Protein 3NNF (pdb70)

CATH classification: 2.60.120.620

Sequence (318 aa):
MNREQVEQLKQEYEEKGYCQIKKIFDFSAIKTIQKTLDQAKQESQISKEKVTLKLGGIDDIDTNDHAYDLVKYDFVSSFIQEKLALLNYITGKNLMIMHNALFSVEPNHKGLPWHVGVGSFSFTKTEDFGASIWIPLDKITKEHRGGMQYVSTKIFPGQFYYSVFDLHLKNNIKWDESQGDLNEYVANANTIYNKITEDVIDYTIKDGYEEDEYNLGDAFFFNKYVLHQSVPLKPGLHKLRRAFVIRLVDYDTRVDEERLGLFSKYSQLHSRYYKTLPRYNKDSVLVMVSRAVQKGLKSPYLRDIPHVQQTLAARMAA

InterPro domains:
  IPR000182 GNAT domain [PF00583] (242-356)
  IPR000182 GNAT domain [PS51186] (228-422)
  IPR001227 Acyl transferase domain superfamily [G3DSA:3.40.366.10] (1090-1394)
  IPR006162 Phosphopantetheine attachment site [PS00012] (1984-1999)
  IPR006162 Phosphopantetheine attachment site [PS00012] (2093-2108)
  IPR006162 Phosphopantetheine attachment site [PS00012] (2195-2210)
  IPR008775 Phytanoyl-CoA dioxygenase-like [PF05721] (1612-1829)
  IPR009081 Phosphopantetheine binding ACP domain [PF00550] (449-512)
  IPR009081 Phosphopantetheine binding ACP domain [PF00550] (1960-2025)
  IPR009081 Phosphopantetheine binding ACP domain [PF00550] (2069-2134)
  IPR009081 Phosphopantetheine binding ACP domain [PF00550] (2171-2235)
  IPR009081 Phosphopantetheine binding ACP domain [PS50075] (440-517)
  IPR009081 Phosphopantetheine binding ACP domain [PS50075] (1952-2029)
  IPR009081 Phosphopantetheine binding ACP domain [PS50075] (2061-2138)
  IPR009081 Phosphopantetheine binding ACP domain [PS50075] (2163-2240)
  IPR014030 Beta-ketoacyl synthase-like, N-terminal domain [PF00109] (548-798)
  IPR014031 Beta-ketoacyl synthase, C-terminal domain [PF02801] (806-923)
  IPR014043 Acyl transferase domain [PF00698] (1091-1410)
  IPR014043 Acyl transferase domain [SM00827] (1092-1391)
  IPR016035 Acyl transferase/acyl hydrolase/lysophospholipase [SSF52151] (1089-1388)

Secondary structure (DSSP, 8-state):
--SHHHHHHHHHHHHHSEEEETT-S-HHHHHHHHHHHHHHHHH----SHHHHHHTTS----B-SEEEE-SS-HHHHHHHHGGGHHHHHHHHTS-EEEEEEEEEEE-BT--BS-SB-TTTTTTTB-TTS-EEEEEEESS-B-TTTB-SEEEE-TTT--THHHHHHHHHHHHHHTT--GGG--HHHHHHH---HHHH--HHHHHHHHTT-EEE--B-TT-EEEEETT-EEEE-PBPTTS-S-EEEEEEEEEETT-BB-HHHHHHHHHHHHHHHHHHT------TT-HHHHHHHHHHH--S-SBGGGSHHHHHTHHHHS--

B-factor: mean 63.09, std 16.43, range [35.85, 133.68]

Nearest PDB structures (foldseek):
  3nnf-assembly1_A  TM=1.003E+00  e=4.344E-66  Lyngbya majuscula
  3nnl-assembly1_A  TM=1.003E+00  e=1.433E-62  Lyngbya majuscula
  3nnj-assembly1_A  TM=9.287E-01  e=5.245E-49  Lyngbya majuscula
  3nnl-assembly1_B  TM=9.389E-01  e=1.776E-47  Lyngbya majuscula
  2fcv-assembly1_A  TM=6.011E-01  e=1.683E-07  Pseudomonas syringae

Organism: NCBI:txid158786

Structure (mmCIF, N/CA/C/O backbone):
data_3NNF
#
_entry.id   3NNF
#
_cell.length_a   87.563
_cell.length_b   87.563
_cell.length_c   157.745
_cell.angle_alpha   90.00
_cell.angle_beta   90.00
_cell.angle_gamma   90.00
#
_symmetry.space_group_name_H-M   'P 43 21 2'
#
loop_
_entity.id
_entity.type
_entity.pdbx_description
1 polymer CurA
2 non-polymer 'FE (III) ION'
3 non-polymer 'FORMIC ACID'
4 non-polymer '2-OXOGLUTARIC ACID'
5 non-polymer 'CHLORIDE ION'
6 water water
#
loop_
_atom_site.group_PDB
_atom_site.id
_atom_site.type_symbol
_atom_site.label_atom_id
_atom_site.label_alt_id
_atom_site.label_comp_id
_atom_site.label_asym_id
_atom_site.label_entity_id
_atom_site.label_seq_id
_atom_site.pdbx_PDB_ins_code
_atom_site.Cartn_x
_atom_site.Cartn_y
_atom_site.Cartn_z
_atom_site.occupancy
_atom_site.B_iso_or_equiv
_atom_site.auth_seq_id
_atom_site.auth_comp_id
_atom_site.auth_asym_id
_atom_site.auth_atom_id
_atom_site.pdbx_PDB_model_num
ATOM 1 N N . MET A 1 25 ? -16.499 21.256 -6.687 1.00 114.23 1 MET A N 1
ATOM 2 C CA . MET A 1 25 ? -15.112 20.949 -6.358 1.00 116.59 1 MET A CA 1
ATOM 3 C C . MET A 1 25 ? -14.316 22.237 -6.153 1.00 119.37 1 MET A C 1
ATOM 4 O O . MET A 1 25 ? -14.889 23.292 -5.885 1.00 120.68 1 MET A O 1
ATOM 9 N N . ASN A 1 26 ? -12.998 22.147 -6.278 1.00 120.37 2 ASN A N 1
ATOM 10 C CA . ASN A 1 26 ? -12.125 23.298 -6.061 1.00 115.64 2 ASN A CA 1
ATOM 11 C C . ASN A 1 26 ? -12.326 24.466 -7.027 1.00 111.56 2 ASN A C 1
ATOM 12 O O . ASN A 1 26 ? -12.264 25.623 -6.622 1.00 111.04 2 ASN A O 1
ATOM 17 N N . ARG A 1 27 ? -12.551 24.168 -8.301 1.00 108.62 3 ARG A N 1
ATOM 18 C CA . ARG A 1 27 ? -12.723 25.216 -9.302 1.00 109.43 3 ARG A CA 1
ATOM 19 C C . ARG A 1 27 ? -11.417 25.427 -10.051 1.00 102.72 3 ARG A C 1
ATOM 20 O O . ARG A 1 27 ? -11.382 25.435 -11.279 1.00 92.86 3 ARG A O 1
ATOM 28 N N . GLU A 1 28 ? -10.344 25.600 -9.291 1.00 105.00 4 GLU A N 1
ATOM 29 C CA . GLU A 1 28 ? -9.003 25.733 -9.849 1.00 103.12 4 GLU A CA 1
ATOM 30 C C . GLU A 1 28 ? -8.555 24.383 -10.407 1.00 98.71 4 GLU A C 1
ATOM 31 O O . GLU A 1 28 ? -7.974 24.298 -11.486 1.00 91.66 4 GLU A O 1
ATOM 37 N N . GLN A 1 29 ? -8.854 23.332 -9.653 1.00 99.13 5 GLN A N 1
ATOM 38 C CA . GLN A 1 29 ? -8.587 21.958 -10.044 1.00 95.34 5 GLN A CA 1
ATOM 39 C C . GLN A 1 29 ? -9.428 21.576 -11.255 1.00 89.00 5 GLN A C 1
ATOM 40 O O . GLN A 1 29 ? -8.914 21.034 -12.227 1.00 85.57 5 GLN A O 1
ATOM 46 N N . VAL A 1 30 ? -10.723 21.861 -11.190 1.00 85.83 6 VAL A N 1
ATOM 47 C CA . VAL A 1 30 ? -11.619 21.552 -12.290 1.00 81.99 6 VAL A CA 1
ATOM 48 C C . VAL A 1 30 ? -11.131 22.154 -13.604 1.00 84.11 6 VAL A C 1
ATOM 49 O O . VAL A 1 30 ? -11.364 21.600 -14.681 1.00 80.19 6 VAL A O 1
ATOM 53 N N . GLU A 1 31 ? -10.447 23.286 -13.524 1.00 84.13 7 GLU A N 1
ATOM 54 C CA . GLU A 1 31 ? -9.953 23.923 -14.736 1.00 84.07 7 GLU A CA 1
ATOM 55 C C . GLU A 1 31 ? -8.694 23.248 -15.245 1.00 78.10 7 GLU A C 1
ATOM 56 O O . GLU A 1 31 ? -8.455 23.189 -16.446 1.00 75.50 7 GLU A O 1
ATOM 62 N N . GLN A 1 32 ? -7.886 22.743 -14.326 1.00 78.95 8 GLN A N 1
ATOM 63 C CA . GLN A 1 32 ? -6.727 21.958 -14.706 1.00 78.49 8 GLN A CA 1
ATOM 64 C C . GLN A 1 32 ? -7.175 20.650 -15.356 1.00 74.67 8 GLN A C 1
ATOM 65 O O . GLN A 1 32 ? -6.568 20.194 -16.325 1.00 71.96 8 GLN A O 1
ATOM 71 N N . LEU A 1 33 ? -8.236 20.051 -14.824 1.00 70.81 9 LEU A N 1
ATOM 72 C CA . LEU A 1 33 ? -8.760 18.819 -15.398 1.00 68.81 9 LEU A CA 1
ATOM 73 C C . LEU A 1 33 ? -9.184 19.044 -16.836 1.00 66.04 9 LEU A C 1
ATOM 74 O O . LEU A 1 33 ? -8.774 18.310 -17.732 1.00 63.23 9 LEU A O 1
ATOM 79 N N . LYS A 1 34 ? -10.008 20.061 -17.051 1.00 68.42 10 LYS A N 1
ATOM 80 C CA . LYS A 1 34 ? -10.470 20.397 -18.388 1.00 65.59 10 LYS A CA 1
ATOM 81 C C . LYS A 1 34 ? -9.271 20.631 -19.293 1.00 65.93 10 LYS A C 1
ATOM 82 O O . LYS A 1 34 ? -9.203 20.109 -20.401 1.00 65.90 10 LYS A O 1
ATOM 88 N N . GLN A 1 35 ? -8.317 21.405 -18.798 1.00 65.29 11 GLN A N 1
ATOM 89 C CA . GLN A 1 35 ? -7.101 21.707 -19.533 1.00 67.99 11 GLN A CA 1
ATOM 90 C C . GLN A 1 35 ? -6.356 20.437 -19.933 1.00 67.41 11 GLN A C 1
ATOM 91 O O . GLN A 1 35 ? -5.956 20.281 -21.084 1.00 64.01 11 GLN A O 1
ATOM 97 N N . GLU A 1 36 ? -6.165 19.533 -18.979 1.00 63.65 12 GLU A N 1
ATOM 98 C CA . GLU A 1 36 ? -5.399 18.316 -19.235 1.00 62.75 12 GLU A CA 1
ATOM 99 C C . GLU A 1 36 ? -6.080 17.393 -20.256 1.00 60.94 12 GLU A C 1
ATOM 100 O O . GLU A 1 36 ? -5.413 16.796 -21.099 1.00 57.21 12 GLU A O 1
ATOM 106 N N . TYR A 1 37 ? -7.404 17.282 -20.179 1.00 56.54 13 TYR A N 1
ATOM 107 C CA . TYR A 1 37 ? -8.132 16.416 -21.084 1.00 54.26 13 TYR A CA 1
ATOM 108 C C . TYR A 1 37 ? -8.021 16.954 -22.500 1.00 59.06 13 TYR A C 1
ATOM 109 O O . TYR A 1 37 ? -7.966 16.189 -23.462 1.00 56.74 13 TYR A O 1
ATOM 118 N N . GLU A 1 38 ? -8.006 18.279 -22.616 1.00 59.71 14 GLU A N 1
ATOM 119 C CA . GLU A 1 38 ? -7.933 18.936 -23.915 1.00 61.34 14 GLU A CA 1
ATOM 120 C C . GLU A 1 38 ? -6.590 18.669 -24.567 1.00 60.93 14 GLU A C 1
ATOM 121 O O . GLU A 1 38 ? -6.508 18.493 -25.776 1.00 61.86 14 GLU A O 1
ATOM 127 N N . GLU A 1 39 ? -5.538 18.615 -23.758 1.00 58.19 15 GLU A N 1
ATOM 128 C CA . GLU A 1 39 ? -4.231 18.255 -24.275 1.00 60.55 15 GLU A CA 1
ATOM 129 C C . GLU A 1 39 ? -4.071 16.757 -24.558 1.00 62.08 15 GLU A C 1
ATOM 130 O O . GLU A 1 39 ? -3.577 16.373 -25.614 1.00 60.89 15 GLU A O 1
ATOM 136 N N . LYS A 1 40 ? -4.473 15.914 -23.606 1.00 56.81 16 LYS A N 1
ATOM 137 C CA . LYS A 1 40 ? -4.124 14.497 -23.661 1.00 55.05 16 LYS A CA 1
ATOM 138 C C . LYS A 1 40 ? -5.230 13.543 -24.102 1.00 50.07 16 LYS A C 1
ATOM 139 O O . LYS A 1 40 ? -4.943 12.417 -24.466 1.00 49.51 16 LYS A O 1
ATOM 145 N N . GLY A 1 41 ? -6.481 13.980 -24.052 1.00 49.62 17 GLY A N 1
ATOM 146 C CA . GLY A 1 41 ? -7.598 13.078 -24.268 1.00 46.24 17 GLY A CA 1
ATOM 147 C C . GLY A 1 41 ? -7.954 12.311 -23.001 1.00 48.80 17 GLY A C 1
ATOM 148 O O . GLY A 1 41 ? -8.861 11.478 -23.017 1.00 46.36 17 GLY A O 1
ATOM 149 N N . TYR A 1 42 ? -7.231 12.579 -21.906 1.00 47.76 18 TYR A N 1
ATOM 150 C CA . TYR A 1 42 ? -7.537 11.965 -20.612 1.00 49.51 18 TYR A CA 1
ATOM 151 C C . TYR A 1 42 ? -7.212 12.848 -19.397 1.00 50.81 18 TYR A C 1
ATOM 152 O O . TYR A 1 42 ? -6.512 13.854 -19.512 1.00 53.76 18 TYR A O 1
ATOM 161 N N . CYS A 1 43 ? -7.735 12.466 -18.235 1.00 49.99 19 CYS A N 1
ATOM 162 C CA . CYS A 1 43 ? -7.295 13.057 -16.964 1.00 53.07 19 CYS A CA 1
ATOM 163 C C . CYS A 1 43 ? -7.604 12.141 -15.783 1.00 49.27 19 CYS A C 1
ATOM 164 O O . CYS A 1 43 ? -8.681 11.567 -15.707 1.00 49.28 19 CYS A O 1
ATOM 167 N N . GLN A 1 44 ? -6.646 11.984 -14.881 1.00 47.44 20 GLN A N 1
ATOM 168 C CA . GLN A 1 44 ? -6.913 11.312 -13.635 1.00 53.37 20 GLN A CA 1
ATOM 169 C C . GLN A 1 44 ? -7.703 12.276 -12.740 1.00 55.08 20 GLN A C 1
ATOM 170 O O . GLN A 1 44 ? -7.292 13.423 -12.553 1.00 54.39 20 GLN A O 1
ATOM 176 N N . ILE A 1 45 ? -8.836 11.820 -12.213 1.00 49.52 21 ILE A N 1
ATOM 177 C CA . ILE A 1 45 ? -9.618 12.630 -11.273 1.00 54.67 21 ILE A CA 1
ATOM 178 C C . ILE A 1 45 ? -9.558 12.066 -9.854 1.00 55.48 21 ILE A C 1
ATOM 179 O O . ILE A 1 45 ? -10.199 11.057 -9.538 1.00 51.84 21 ILE A O 1
ATOM 184 N N . LYS A 1 46 ? -8.772 12.717 -9.006 1.00 56.25 22 LYS A N 1
ATOM 185 C CA . LYS A 1 46 ? -8.585 12.250 -7.637 1.00 58.29 22 LYS A CA 1
ATOM 186 C C . LYS A 1 46 ? -9.787 12.547 -6.755 1.00 58.30 22 LYS A C 1
ATOM 187 O O . LYS A 1 46 ? -10.350 13.633 -6.805 1.00 58.92 22 LYS A O 1
ATOM 193 N N . LYS A 1 47 ? -10.194 11.546 -5.983 1.00 57.06 23 LYS A N 1
ATOM 194 C CA . LYS A 1 47 ? -11.185 11.716 -4.934 1.00 58.84 23 LYS A CA 1
ATOM 195 C C . LYS A 1 47 ? -12.527 12.127 -5.468 1.00 60.32 23 LYS A C 1
ATOM 196 O O . LYS A 1 47 ? -13.228 12.903 -4.832 1.00 59.67 23 LYS A O 1
ATOM 202 N N . ILE A 1 48 ? -12.894 11.605 -6.632 1.00 57.79 24 ILE A N 1
ATOM 203 C CA . ILE A 1 48 ? -14.181 11.936 -7.224 1.00 52.90 24 ILE A CA 1
ATOM 204 C C . ILE A 1 48 ? -15.324 11.113 -6.611 1.00 54.60 24 ILE A C 1
ATOM 205 O O . ILE A 1 48 ? -16.455 11.580 -6.523 1.00 54.44 24 ILE A O 1
ATOM 210 N N . PHE A 1 49 ? -15.043 9.882 -6.202 1.00 54.75 25 PHE A N 1
ATOM 211 C CA . PHE A 1 49 ? -16.070 9.071 -5.553 1.00 55.94 25 PHE A CA 1
ATOM 212 C C . PHE A 1 49 ? -15.759 8.960 -4.072 1.00 57.56 25 PHE A C 1
ATOM 213 O O . PHE A 1 49 ? -14.591 8.982 -3.673 1.00 60.85 25 PHE A O 1
ATOM 221 N N . ASP A 1 50 ? -16.786 8.849 -3.240 1.00 59.15 26 ASP A N 1
ATOM 222 C CA . ASP A 1 50 ? -16.504 8.654 -1.820 1.00 61.79 26 ASP A CA 1
ATOM 223 C C . ASP A 1 50 ? -16.404 7.171 -1.475 1.00 60.81 26 ASP A C 1
ATOM 224 O O . ASP A 1 50 ? -16.966 6.313 -2.166 1.00 58.27 26 ASP A O 1
ATOM 229 N N . PHE A 1 51 ? -15.655 6.876 -0.424 1.00 59.92 27 PHE A N 1
ATOM 230 C CA . PHE A 1 51 ? -15.403 5.498 -0.043 1.00 59.50 27 PHE A CA 1
ATOM 231 C C . PHE A 1 51 ? -16.695 4.694 -0.011 1.00 59.71 27 PHE A C 1
ATOM 232 O O . PHE A 1 51 ? -16.721 3.514 -0.359 1.00 62.05 27 PHE A O 1
ATOM 240 N N . SER A 1 52 ? -17.781 5.343 0.376 1.00 61.59 28 SER A N 1
ATOM 241 C CA . SER A 1 52 ? -19.042 4.636 0.526 1.00 63.36 28 SER A CA 1
ATOM 242 C C . SER A 1 52 ? -19.583 4.181 -0.829 1.00 57.36 28 SER A C 1
ATOM 243 O O . SER A 1 52 ? -20.144 3.092 -0.960 1.00 56.72 28 SER A O 1
ATOM 246 N N . ALA A 1 53 ? -19.427 5.033 -1.835 1.00 59.55 29 ALA A N 1
ATOM 247 C CA . ALA A 1 53 ? -19.795 4.680 -3.201 1.00 58.89 29 ALA A CA 1
ATOM 248 C C . ALA A 1 53 ? -18.961 3.496 -3.697 1.00 51.21 29 ALA A C 1
ATOM 249 O O . ALA A 1 53 ? -19.482 2.592 -4.343 1.00 53.95 29 ALA A O 1
ATOM 251 N N . ILE A 1 54 ? -17.666 3.510 -3.394 1.00 49.69 30 ILE A N 1
ATOM 252 C CA . ILE A 1 54 ? -16.779 2.420 -3.788 1.00 50.74 30 ILE A CA 1
ATOM 253 C C . ILE A 1 54 ? -17.216 1.103 -3.169 1.00 53.04 30 ILE A C 1
ATOM 254 O O . ILE A 1 54 ? -17.298 0.075 -3.852 1.00 49.36 30 ILE A O 1
ATOM 259 N N . LYS A 1 55 ? -17.492 1.125 -1.866 1.00 52.68 31 LYS A N 1
ATOM 260 C CA . LYS A 1 55 ? -17.878 -0.097 -1.179 1.00 50.43 31 LYS A CA 1
ATOM 261 C C . LYS A 1 55 ? -19.157 -0.651 -1.778 1.00 50.11 31 LYS A C 1
ATOM 262 O O . LYS A 1 55 ? -19.311 -1.859 -1.946 1.00 54.92 31 LYS A O 1
ATOM 268 N N . THR A 1 56 ? -20.075 0.239 -2.128 1.00 51.97 32 THR A N 1
ATOM 269 C CA . THR A 1 56 ? -21.316 -0.177 -2.778 1.00 51.54 32 THR A CA 1
ATOM 270 C C . THR A 1 56 ? -21.027 -0.849 -4.130 1.00 52.59 32 THR A C 1
ATOM 271 O O . THR A 1 56 ? -21.572 -1.921 -4.439 1.00 53.62 32 THR A O 1
ATOM 275 N N . ILE A 1 57 ? -20.164 -0.232 -4.936 1.00 53.76 33 ILE A N 1
ATOM 276 C CA . ILE A 1 57 ? -19.750 -0.848 -6.211 1.00 52.26 33 ILE A CA 1
ATOM 277 C C . ILE A 1 57 ? -19.137 -2.232 -5.998 1.00 47.92 33 ILE A C 1
ATOM 278 O O . ILE A 1 57 ? -19.528 -3.205 -6.640 1.00 49.77 33 ILE A O 1
ATOM 283 N N . GLN A 1 58 ? -18.183 -2.316 -5.076 1.00 49.42 34 GLN A N 1
ATOM 284 C CA . GLN A 1 58 ? -17.566 -3.600 -4.741 1.00 51.58 34 GLN A CA 1
ATOM 285 C C . GLN A 1 58 ? -18.581 -4.695 -4.429 1.00 57.11 34 GLN A C 1
ATOM 286 O O . GLN A 1 58 ? -18.581 -5.753 -5.067 1.00 54.03 34 GLN A O 1
ATOM 292 N N . LYS A 1 59 ? -19.441 -4.440 -3.442 1.00 54.57 35 LYS A N 1
ATOM 293 C CA . LYS A 1 59 ? -20.433 -5.425 -3.020 1.00 55.71 35 LYS A CA 1
ATOM 294 C C . LYS A 1 59 ? -21.349 -5.782 -4.167 1.00 54.74 35 LYS A C 1
ATOM 295 O O . LYS A 1 59 ? -21.556 -6.955 -4.459 1.00 62.68 35 LYS A O 1
ATOM 301 N N . THR A 1 60 ? -21.913 -4.769 -4.817 1.00 54.67 36 THR A N 1
ATOM 302 C CA . THR A 1 60 ? -22.853 -5.018 -5.913 1.00 56.41 36 THR A CA 1
ATOM 303 C C . THR A 1 60 ? -22.244 -5.817 -7.056 1.00 57.48 36 THR A C 1
ATOM 304 O O . THR A 1 60 ? -22.875 -6.738 -7.588 1.00 57.02 36 THR A O 1
ATOM 308 N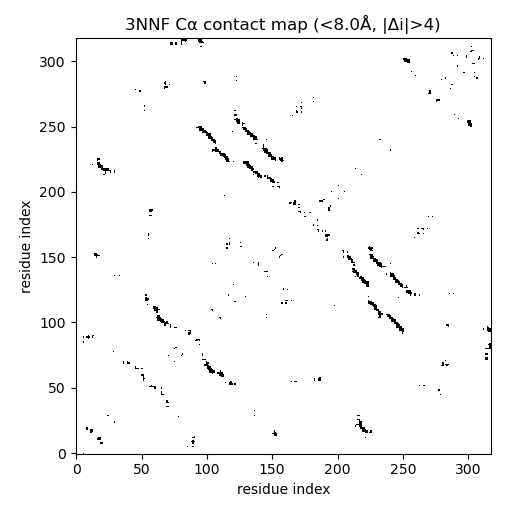 N . LEU A 1 61 ? -21.026 -5.464 -7.457 1.00 53.96 37 LEU A N 1
ATOM 309 C CA . LEU A 1 61 ? -20.385 -6.231 -8.529 1.00 58.91 37 LEU A CA 1
ATOM 310 C C . LEU A 1 61 ? -19.976 -7.629 -8.076 1.00 61.47 37 LEU A C 1
ATOM 311 O O . LEU A 1 61 ? -20.003 -8.566 -8.869 1.00 63.58 37 LEU A O 1
ATOM 316 N N . ASP A 1 62 ? -19.621 -7.763 -6.798 1.00 62.11 38 ASP A N 1
ATOM 317 C CA . ASP A 1 62 ? -19.293 -9.063 -6.205 1.00 65.20 38 ASP A CA 1
ATOM 318 C C . ASP A 1 62 ? -20.480 -10.018 -6.244 1.00 68.63 38 ASP A C 1
ATOM 319 O O . ASP A 1 62 ? -20.326 -11.195 -6.567 1.00 74.17 38 ASP A O 1
ATOM 324 N N . GLN A 1 63 ? -21.662 -9.504 -5.919 1.00 66.76 39 GLN A N 1
ATOM 325 C CA . GLN A 1 63 ? -22.891 -10.282 -6.023 1.00 67.66 39 GLN A CA 1
ATOM 326 C C . GLN A 1 63 ? -23.203 -10.643 -7.484 1.00 74.62 39 GLN A C 1
ATOM 327 O O . GLN A 1 63 ? -23.379 -11.815 -7.822 1.00 80.51 39 GLN A O 1
ATOM 333 N N . ALA A 1 64 ? -23.260 -9.634 -8.348 1.00 69.52 40 ALA A N 1
ATOM 334 C CA . ALA A 1 64 ? -23.567 -9.854 -9.758 1.00 74.15 40 ALA A CA 1
ATOM 335 C C . ALA A 1 64 ? -22.618 -10.871 -10.390 1.00 74.33 40 ALA A C 1
ATOM 336 O O . ALA A 1 64 ? -23.013 -11.689 -11.223 1.00 81.89 40 ALA A O 1
ATOM 338 N N . LYS A 1 65 ? -21.359 -10.807 -9.982 1.00 74.15 41 LYS A N 1
ATOM 339 C CA . LYS A 1 65 ? -20.314 -11.669 -10.519 1.00 76.80 41 LYS A CA 1
ATOM 340 C C . LYS A 1 65 ? -20.490 -13.115 -10.070 1.00 83.38 41 LYS A C 1
ATOM 341 O O . LYS A 1 65 ? -20.305 -14.042 -10.857 1.00 89.19 41 LYS A O 1
ATOM 347 N N . GLN A 1 66 ? -20.898 -13.329 -8.830 1.00 86.96 42 GLN A N 1
ATOM 348 C CA . GLN A 1 66 ? -21.080 -14.694 -8.352 1.00 91.58 42 GLN A CA 1
ATOM 349 C C . GLN A 1 66 ? -22.153 -15.425 -9.158 1.00 96.16 42 GLN A C 1
ATOM 350 O O . GLN A 1 66 ? -22.024 -16.612 -9.450 1.00 101.40 42 GLN A O 1
ATOM 356 N N . GLU A 1 67 ? -23.217 -14.707 -9.497 1.00 92.52 43 GLU A N 1
ATOM 357 C CA . GLU A 1 67 ? -24.372 -15.267 -10.204 1.00 99.65 43 GLU A CA 1
ATOM 358 C C . GLU A 1 67 ? -24.183 -15.820 -11.628 1.00 103.17 43 GLU A C 1
ATOM 359 O O . GLU A 1 67 ? -24.782 -16.835 -11.976 1.00 107.10 43 GLU A O 1
ATOM 365 N N . SER A 1 68 ? -23.379 -15.159 -12.454 1.00 100.51 44 SER A N 1
ATOM 366 C CA . SER A 1 68 ? -23.251 -15.547 -13.864 1.00 106.71 44 SER A CA 1
ATOM 367 C C . SER A 1 68 ? -21.929 -16.218 -14.242 1.00 106.13 44 SER A C 1
ATOM 368 O O . SER A 1 68 ? -20.909 -16.002 -13.592 1.00 101.19 44 SER A O 1
ATOM 371 N N . GLN A 1 69 ? -21.958 -17.041 -15.292 1.00 107.22 45 GLN A N 1
ATOM 372 C CA . GLN A 1 69 ? -20.749 -17.729 -15.744 1.00 106.78 45 GLN A CA 1
ATOM 373 C C . GLN A 1 69 ? -20.260 -17.106 -17.054 1.00 106.52 45 GLN A C 1
ATOM 374 O O . GLN A 1 69 ? -20.967 -17.134 -18.067 1.00 103.74 45 GLN A O 1
ATOM 380 N N . ILE A 1 70 ? -19.047 -16.553 -17.024 1.00 105.42 46 ILE A N 1
ATOM 381 C CA . ILE A 1 70 ? -18.512 -15.759 -18.134 1.00 102.11 46 ILE A CA 1
ATOM 382 C C . ILE A 1 70 ? -17.182 -16.300 -18.688 1.00 101.70 46 ILE A C 1
ATOM 383 O O . ILE A 1 70 ? -16.323 -16.775 -17.933 1.00 100.07 46 ILE A O 1
ATOM 388 N N . SER A 1 71 ? -17.029 -16.205 -20.011 1.00 98.40 47 SER A N 1
ATOM 389 C CA . SER A 1 71 ? -15.873 -16.738 -20.742 1.00 94.82 47 SER A CA 1
ATOM 390 C C . SER A 1 71 ? -14.950 -15.635 -21.306 1.00 92.86 47 SER A C 1
ATOM 391 O O . SER A 1 71 ? -15.283 -14.447 -21.249 1.00 88.43 47 SER A O 1
ATOM 394 N N . LYS A 1 72 ? -13.800 -16.033 -21.858 1.00 91.31 48 LYS A N 1
ATOM 395 C CA . LYS A 1 72 ? -12.809 -15.083 -22.393 1.00 88.35 48 LYS A CA 1
ATOM 396 C C . LYS A 1 72 ? -13.006 -14.691 -23.861 1.00 88.59 48 LYS A C 1
ATOM 397 O O . LYS A 1 72 ? -12.297 -13.818 -24.378 1.00 84.31 48 LYS A O 1
ATOM 403 N N . GLU A 1 73 ? -13.959 -15.328 -24.533 1.00 86.01 49 GLU A N 1
ATOM 404 C CA . GLU A 1 73 ? -14.082 -15.144 -25.970 1.00 89.34 49 GLU A CA 1
ATOM 405 C C . GLU A 1 73 ? -14.595 -13.764 -26.391 1.00 86.91 49 GLU A C 1
ATOM 406 O O . GLU A 1 73 ? -14.183 -13.252 -27.431 1.00 85.17 49 GLU A O 1
ATOM 412 N N . LYS A 1 74 ? -15.485 -13.158 -25.607 1.00 86.61 50 LYS A N 1
ATOM 413 C CA . LYS A 1 74 ? -16.059 -11.868 -26.017 1.00 84.52 50 LYS A CA 1
ATOM 414 C C . LYS A 1 74 ? -15.072 -10.689 -25.886 1.00 79.59 50 LYS A C 1
ATOM 415 O O . LYS A 1 74 ? -15.155 -9.723 -26.658 1.00 77.14 50 LYS A O 1
ATOM 421 N N . VAL A 1 75 ? -14.142 -10.776 -24.929 1.00 76.28 51 VAL A N 1
ATOM 422 C CA . VAL A 1 75 ? -13.060 -9.787 -24.810 1.00 75.76 51 VAL A CA 1
ATOM 423 C C . VAL A 1 75 ? -11.973 -10.043 -25.863 1.00 77.26 51 VAL A C 1
ATOM 424 O O . VAL A 1 75 ? -11.374 -9.101 -26.401 1.00 71.93 51 VAL A O 1
ATOM 428 N N . THR A 1 76 ? -11.729 -11.322 -26.155 1.00 76.80 52 THR A N 1
ATOM 429 C CA . THR A 1 76 ? -10.792 -11.710 -27.203 1.00 75.50 52 THR A CA 1
ATOM 430 C C . THR A 1 76 ? -11.256 -11.168 -28.559 1.00 74.00 52 THR A C 1
ATOM 431 O O . THR A 1 76 ? -10.480 -10.521 -29.262 1.00 69.30 52 THR A O 1
ATOM 435 N N . LEU A 1 77 ? -12.523 -11.410 -28.900 1.00 73.22 53 LEU A N 1
ATOM 436 C CA . LEU A 1 77 ? -13.115 -10.905 -30.146 1.00 73.44 53 LEU A CA 1
ATOM 437 C C . LEU A 1 77 ? -13.087 -9.376 -30.212 1.00 72.07 53 LEU A C 1
ATOM 438 O O . LEU A 1 77 ? -12.736 -8.785 -31.242 1.00 71.51 53 LEU A O 1
ATOM 443 N N . LYS A 1 78 ? -13.465 -8.742 -29.105 1.00 74.79 54 LYS A N 1
ATOM 444 C CA . LYS A 1 78 ? -13.471 -7.282 -29.009 1.00 72.56 54 LYS A CA 1
ATOM 445 C C . LYS A 1 78 ? -12.116 -6.646 -29.351 1.00 67.99 54 LYS A C 1
ATOM 446 O O . LYS A 1 78 ? -12.064 -5.540 -29.890 1.00 63.29 54 LYS A O 1
ATOM 452 N N . LEU A 1 79 ? -11.024 -7.333 -29.028 1.00 65.55 55 LEU A N 1
ATOM 453 C CA . LEU A 1 79 ? -9.695 -6.843 -29.388 1.00 65.92 55 LEU A CA 1
ATOM 454 C C . LEU A 1 79 ? -9.124 -7.568 -30.629 1.00 64.80 55 LEU A C 1
ATOM 455 O O . LEU A 1 79 ? -7.906 -7.634 -30.838 1.00 63.32 55 LEU A O 1
ATOM 460 N N . GLY A 1 80 ? -10.022 -8.124 -31.436 1.00 60.32 56 GLY A N 1
ATOM 461 C CA . GLY A 1 80 ? -9.663 -8.557 -32.774 1.00 68.00 56 GLY A CA 1
ATOM 462 C C . GLY A 1 80 ? -9.218 -9.988 -32.957 1.00 68.46 56 GLY A C 1
ATOM 463 O O . GLY A 1 80 ? -8.707 -10.342 -34.030 1.00 53.33 56 GLY A O 1
ATOM 464 N N . GLY A 1 81 ? -9.402 -10.805 -31.920 1.00 62.95 57 GLY A N 1
ATOM 465 C CA . GLY A 1 81 ? -9.140 -12.232 -32.018 1.00 63.86 57 GLY A CA 1
ATOM 466 C C . GLY A 1 81 ? -7.699 -12.609 -31.734 1.00 69.20 57 GLY A C 1
ATOM 467 O O . GLY A 1 81 ? -7.274 -13.749 -31.967 1.00 69.86 57 GLY A O 1
ATOM 468 N N . ILE A 1 82 ? -6.946 -11.648 -31.212 1.00 73.37 58 ILE A N 1
ATOM 469 C CA . ILE A 1 82 ? -5.506 -11.814 -31.017 1.00 77.74 58 ILE A CA 1
ATOM 470 C C . ILE A 1 82 ? -5.098 -12.747 -29.862 1.00 85.30 58 ILE A C 1
ATOM 471 O O . ILE A 1 82 ? -3.994 -13.304 -29.890 1.00 88.72 58 ILE A O 1
ATOM 476 N N . ASP A 1 83 ? -5.963 -12.929 -28.862 1.00 80.63 59 ASP A N 1
ATOM 477 C CA . ASP A 1 83 ? -5.690 -13.918 -27.799 1.00 88.78 59 ASP A CA 1
ATOM 478 C C . ASP A 1 83 ? -4.397 -13.602 -27.014 1.00 88.00 59 ASP A C 1
ATOM 479 O O . ASP A 1 83 ? -3.613 -14.496 -26.677 1.00 86.70 59 ASP A O 1
ATOM 484 N N . ASP A 1 84 ? -4.167 -12.320 -26.751 1.00 83.09 60 ASP A N 1
ATOM 485 C CA . ASP A 1 84 ? -3.104 -11.917 -25.841 1.00 80.96 60 ASP A CA 1
ATOM 486 C C . ASP A 1 84 ? -3.719 -11.251 -24.602 1.00 70.34 60 ASP A C 1
ATOM 487 O O . ASP A 1 84 ? -3.063 -10.467 -23.927 1.00 68.16 60 ASP A O 1
ATOM 492 N N . ILE A 1 85 ? -4.973 -11.583 -24.322 1.00 65.13 61 ILE A N 1
ATOM 493 C CA . ILE A 1 85 ? -5.657 -11.051 -23.158 1.00 65.63 61 ILE A CA 1
ATOM 494 C C . ILE A 1 85 ? -5.344 -11.938 -21.966 1.00 63.64 61 ILE A C 1
ATOM 495 O O . ILE A 1 85 ? -5.539 -13.149 -22.013 1.00 63.28 61 ILE A O 1
ATOM 500 N N . ASP A 1 86 ? -4.863 -11.325 -20.894 1.00 56.97 62 ASP A N 1
ATOM 501 C CA . ASP A 1 86 ? -4.467 -12.060 -19.708 1.00 53.14 62 ASP A CA 1
ATOM 502 C C . ASP A 1 86 ? -5.108 -11.410 -18.497 1.00 53.85 62 ASP A C 1
ATOM 503 O O . ASP A 1 86 ? -4.434 -10.826 -17.656 1.00 55.08 62 ASP A O 1
ATOM 508 N N . THR A 1 87 ? -6.423 -11.549 -18.407 1.00 56.93 63 THR A N 1
ATOM 509 C CA . THR A 1 87 ? -7.204 -10.944 -17.344 1.00 50.36 63 THR A CA 1
ATOM 510 C C . THR A 1 87 ? -8.041 -12.014 -16.679 1.00 58.60 63 THR A C 1
ATOM 511 O O . THR A 1 87 ? -8.274 -13.073 -17.249 1.00 58.41 63 THR A O 1
ATOM 515 N N . ASN A 1 88 ? -8.465 -11.744 -15.455 1.00 56.37 64 ASN A N 1
ATOM 516 C CA . ASN A 1 88 ? -9.224 -12.725 -14.685 1.00 60.01 64 ASN A CA 1
ATOM 517 C C . ASN A 1 88 ? -10.728 -12.568 -14.951 1.00 59.89 64 ASN A C 1
ATOM 518 O O . ASN A 1 88 ? -11.403 -13.505 -15.377 1.00 64.22 64 ASN A O 1
ATOM 523 N N . ASP A 1 89 ? -11.214 -11.351 -14.738 1.00 60.61 65 ASP A N 1
ATOM 524 C CA . ASP A 1 89 ? -12.604 -11.005 -14.986 1.00 60.21 65 ASP A CA 1
ATOM 525 C C . ASP A 1 89 ? -12.705 -10.106 -16.205 1.00 55.11 65 ASP A C 1
ATOM 526 O O . ASP A 1 89 ? -12.028 -9.090 -16.294 1.00 53.64 65 ASP A O 1
ATOM 531 N N . HIS A 1 90 ? -13.541 -10.504 -17.153 1.00 55.70 66 HIS A N 1
ATOM 532 C CA . HIS A 1 90 ? -13.845 -9.699 -18.324 1.00 57.55 66 HIS A CA 1
ATOM 533 C C . HIS A 1 90 ? -15.349 -9.725 -18.545 1.00 62.45 66 HIS A C 1
ATOM 534 O O . HIS A 1 90 ? -15.827 -10.359 -19.479 1.00 60.57 66 HIS A O 1
ATOM 541 N N . ALA A 1 91 ? -16.093 -9.044 -17.683 1.00 56.49 67 ALA A N 1
ATOM 542 C CA . ALA A 1 91 ? -17.549 -9.089 -17.737 1.00 55.49 67 ALA A CA 1
ATOM 543 C C . ALA A 1 91 ? -18.187 -7.784 -18.188 1.00 49.89 67 ALA A C 1
ATOM 544 O O . ALA A 1 91 ? -17.878 -6.717 -17.671 1.00 52.38 67 ALA A O 1
ATOM 546 N N . TYR A 1 92 ? -19.089 -7.886 -19.156 1.00 52.33 68 TYR A N 1
ATOM 547 C CA . TYR A 1 92 ? -19.769 -6.718 -19.697 1.00 51.92 68 TYR A CA 1
ATOM 548 C C . TYR A 1 92 ? -21.210 -6.583 -19.214 1.00 54.78 68 TYR A C 1
ATOM 549 O O . TYR A 1 92 ? -21.978 -7.528 -19.251 1.00 55.52 68 TYR A O 1
ATOM 558 N N . ASP A 1 93 ? -21.565 -5.388 -18.756 1.00 55.92 69 ASP A N 1
ATOM 559 C CA . ASP A 1 93 ? -22.933 -5.099 -18.350 1.00 59.20 69 ASP A CA 1
ATOM 560 C C . ASP A 1 93 ? -23.455 -6.050 -17.261 1.00 59.62 69 ASP A C 1
ATOM 561 O O . ASP A 1 93 ? -24.539 -6.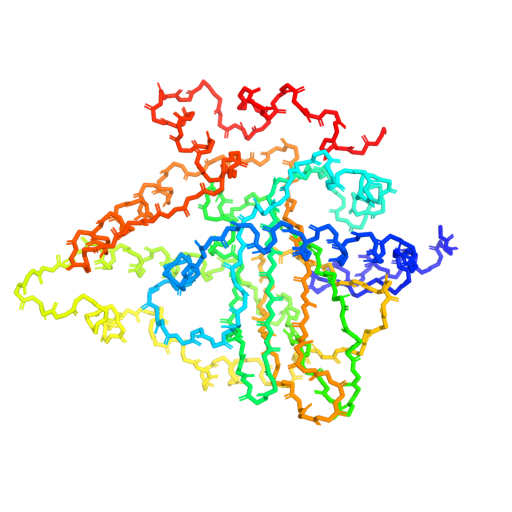606 -17.393 1.00 65.18 69 ASP A O 1
ATOM 566 N N . LEU A 1 94 ? -22.679 -6.238 -16.197 1.00 57.02 70 LEU A N 1
ATOM 567 C CA . LEU A 1 94 ? -23.122 -7.044 -15.064 1.00 61.46 70 LEU A CA 1
ATOM 568 C C . LEU A 1 94 ? -24.246 -6.320 -14.324 1.00 64.60 70 LEU A C 1
ATOM 569 O O . LEU A 1 94 ? -25.132 -6.952 -13.755 1.00 64.26 70 LEU A O 1
ATOM 574 N N . VAL A 1 95 ? -24.191 -4.990 -14.336 1.00 58.79 71 VAL A N 1
ATOM 575 C CA . VAL A 1 95 ? -25.193 -4.158 -13.688 1.00 57.32 71 VAL A CA 1
ATOM 576 C C . VAL A 1 95 ? -25.915 -3.282 -14.716 1.00 62.88 71 VAL A C 1
ATOM 577 O O . VAL A 1 95 ? -25.454 -3.134 -15.848 1.00 60.44 71 VAL A O 1
ATOM 581 N N . LYS A 1 96 ? -27.048 -2.707 -14.330 1.00 63.85 72 LYS A N 1
ATOM 582 C CA . LYS A 1 96 ? -27.863 -1.927 -15.261 1.00 63.64 72 LYS A CA 1
ATOM 583 C C . LYS A 1 96 ? -27.592 -0.434 -15.191 1.00 57.80 72 LYS A C 1
ATOM 584 O O . LYS A 1 96 ? -26.885 0.037 -14.304 1.00 58.95 72 LYS A O 1
ATOM 590 N N . TYR A 1 97 ? -28.189 0.304 -16.120 1.00 60.12 73 TYR A N 1
ATOM 591 C CA . TYR A 1 97 ? -27.985 1.745 -16.233 1.00 60.35 73 TYR A CA 1
ATOM 592 C C . TYR A 1 97 ? -28.437 2.466 -14.963 1.00 60.16 73 TYR A C 1
ATOM 593 O O . TYR A 1 97 ? -27.850 3.480 -14.578 1.00 61.72 73 TYR A O 1
ATOM 602 N N . ASP A 1 98 ? -29.478 1.953 -14.308 1.00 64.09 74 ASP A N 1
ATOM 603 C CA . ASP A 1 98 ? -30.014 2.616 -13.109 1.00 65.02 74 ASP A CA 1
ATOM 604 C C . ASP A 1 98 ? -29.081 2.522 -11.911 1.00 60.69 74 ASP A C 1
ATOM 605 O O . ASP A 1 98 ? -28.852 3.511 -11.207 1.00 61.06 74 ASP A O 1
ATOM 610 N N . PHE A 1 99 ? -28.531 1.339 -11.673 1.00 58.69 75 PHE A N 1
ATOM 611 C CA . PHE A 1 99 ? -27.509 1.229 -10.648 1.00 55.65 75 PHE A CA 1
ATOM 612 C C . PHE A 1 99 ? -26.329 2.156 -10.950 1.00 58.33 75 PHE A C 1
ATOM 613 O O . PHE A 1 99 ? -25.721 2.728 -10.037 1.00 56.63 75 PHE A O 1
ATOM 621 N N . VAL A 1 100 ? -26.004 2.311 -12.234 1.00 55.85 76 VAL A N 1
ATOM 622 C CA . VAL A 1 100 ? -24.892 3.176 -12.604 1.00 51.16 76 VAL A CA 1
ATOM 623 C C . VAL A 1 100 ? -25.199 4.666 -12.404 1.00 51.36 76 VAL A C 1
ATOM 624 O O . VAL A 1 100 ? -24.370 5.400 -11.843 1.00 50.51 76 VAL A O 1
ATOM 628 N N . SER A 1 101 ? -26.373 5.128 -12.843 1.00 53.15 77 SER A N 1
ATOM 629 C CA . SER A 1 101 ? -26.684 6.559 -12.687 1.00 56.73 77 SER A CA 1
ATOM 630 C C . SER A 1 101 ? -26.692 6.904 -11.220 1.00 55.93 77 SER A C 1
ATOM 631 O O . SER A 1 101 ? -26.304 8.006 -10.835 1.00 57.28 77 SER A O 1
ATOM 634 N N . SER A 1 102 ? -27.105 5.937 -10.404 1.00 54.95 78 SER A N 1
ATOM 635 C CA . SER A 1 102 ? -27.204 6.143 -8.966 1.00 56.74 78 SER A CA 1
ATOM 636 C C . SER A 1 102 ? -25.888 6.621 -8.350 1.00 59.80 78 SER A C 1
ATOM 637 O O . SER A 1 102 ? -25.895 7.201 -7.274 1.00 56.60 78 SER A O 1
ATOM 640 N N . PHE A 1 103 ? -24.753 6.417 -9.017 1.00 56.77 79 PHE A N 1
ATOM 641 C CA . PHE A 1 103 ? -23.517 7.007 -8.484 1.00 53.83 79 PHE A CA 1
ATOM 642 C C . PHE A 1 103 ? -22.768 7.847 -9.512 1.00 56.46 79 PHE A C 1
ATOM 643 O O . PHE A 1 103 ? -21.824 8.579 -9.171 1.00 56.19 79 PHE A O 1
ATOM 651 N N . ILE A 1 104 ? -23.213 7.757 -10.762 1.00 52.37 80 ILE A N 1
ATOM 652 C CA . ILE A 1 104 ? -22.528 8.435 -11.854 1.00 58.36 80 ILE A CA 1
ATOM 653 C C . ILE A 1 104 ? -23.235 9.714 -12.265 1.00 54.49 80 ILE A C 1
ATOM 654 O O . ILE A 1 104 ? -22.588 10.706 -12.610 1.00 55.94 80 ILE A O 1
ATOM 659 N N . GLN A 1 105 ? -24.562 9.694 -12.233 1.00 54.75 81 GLN A N 1
ATOM 660 C CA . GLN A 1 105 ? -25.329 10.842 -12.715 1.00 59.14 81 GLN A CA 1
ATOM 661 C C . GLN A 1 105 ? -24.880 12.157 -12.106 1.00 56.07 81 GLN A C 1
ATOM 662 O O . GLN A 1 105 ? -24.774 13.154 -12.807 1.00 62.36 81 GLN A O 1
ATOM 668 N N . GLU A 1 106 ? -24.602 12.154 -10.806 1.00 59.68 82 GLU A N 1
ATOM 669 C CA . GLU A 1 106 ? -24.208 13.375 -10.112 1.00 60.09 82 GLU A CA 1
ATOM 670 C C . GLU A 1 106 ? -22.829 13.850 -10.543 1.00 66.82 82 GLU A C 1
ATOM 671 O O . GLU A 1 106 ? -22.387 14.930 -10.143 1.00 65.96 82 GLU A O 1
ATOM 677 N N . LYS A 1 107 ? -22.147 13.050 -11.364 1.00 66.43 83 LYS A N 1
ATOM 678 C CA . LYS A 1 107 ? -20.802 13.410 -11.810 1.00 61.96 83 LYS A CA 1
ATOM 679 C C . LYS A 1 107 ? -20.790 13.840 -13.271 1.00 56.97 83 LYS A C 1
ATOM 680 O O . LYS A 1 107 ? -19.818 14.428 -13.730 1.00 60.18 83 LYS A O 1
ATOM 686 N N . LEU A 1 108 ? -21.862 13.546 -14.000 1.00 58.38 84 LEU A N 1
ATOM 687 C CA . LEU A 1 108 ? -21.907 13.858 -15.432 1.00 60.89 84 LEU A CA 1
ATOM 688 C C . LEU A 1 108 ? -21.647 15.333 -15.735 1.00 63.29 84 LEU A C 1
ATOM 689 O O . LEU A 1 108 ? -21.072 15.667 -16.762 1.00 64.87 84 LEU A O 1
ATOM 694 N N . ALA A 1 109 ? -22.065 16.209 -14.826 1.00 64.11 85 ALA A N 1
ATOM 695 C CA . ALA A 1 109 ? -21.848 17.649 -14.964 1.00 67.06 85 ALA A CA 1
ATOM 696 C C . ALA A 1 109 ? -20.370 18.020 -15.095 1.00 61.77 85 ALA A C 1
ATOM 697 O O . ALA A 1 109 ? -19.992 18.788 -15.969 1.00 64.86 85 ALA A O 1
ATOM 699 N N . LEU A 1 110 ? -19.543 17.489 -14.206 1.00 60.06 86 LEU A N 1
ATOM 700 C CA . LEU A 1 110 ? -18.099 17.685 -14.289 1.00 62.05 86 LEU A CA 1
ATOM 701 C C . LEU A 1 110 ? -17.521 17.101 -15.580 1.00 62.22 86 LEU A C 1
ATOM 702 O O . LEU A 1 110 ? -16.633 17.695 -16.189 1.00 66.04 86 LEU A O 1
ATOM 707 N N . LEU A 1 111 ? -18.022 15.948 -16.010 1.00 60.21 87 LEU A N 1
ATOM 708 C CA . LEU A 1 111 ? -17.476 15.320 -17.220 1.00 61.09 87 LEU A CA 1
ATOM 709 C C . LEU A 1 111 ? -17.924 16.055 -18.478 1.00 60.78 87 LEU A C 1
ATOM 710 O O . LEU A 1 111 ? -17.124 16.274 -19.385 1.00 63.00 87 LEU A O 1
ATOM 715 N N . ASN A 1 112 ? -19.201 16.433 -18.531 1.00 62.27 88 ASN A N 1
ATOM 716 C CA . ASN A 1 112 ? -19.716 17.288 -19.603 1.00 60.14 88 ASN A CA 1
ATOM 717 C C . ASN A 1 112 ? -18.912 18.565 -19.718 1.00 61.23 88 ASN A C 1
ATOM 718 O O . ASN A 1 112 ? -18.631 19.039 -20.811 1.00 68.39 88 ASN A O 1
ATOM 723 N N . TYR A 1 113 ? -18.534 19.130 -18.582 1.00 66.12 89 TYR A N 1
ATOM 724 C CA . TYR A 1 113 ? -17.758 20.355 -18.610 1.00 67.71 89 TYR A CA 1
ATOM 725 C C . TYR A 1 113 ? -16.343 20.110 -19.124 1.00 64.54 89 TYR A C 1
ATOM 726 O O . TYR A 1 113 ? -15.848 20.847 -19.970 1.00 64.83 89 TYR A O 1
ATOM 735 N N . ILE A 1 114 ? -15.690 19.084 -18.590 1.00 64.03 90 ILE A N 1
ATOM 736 C CA . ILE A 1 114 ? -14.340 18.733 -19.015 1.00 63.01 90 ILE A CA 1
ATOM 737 C C . ILE A 1 114 ? -14.234 18.475 -20.527 1.00 57.98 90 ILE A C 1
ATOM 738 O O . ILE A 1 114 ? -13.258 18.882 -21.158 1.00 58.85 90 ILE A O 1
ATOM 743 N N . THR A 1 115 ? -15.203 17.745 -21.072 1.00 59.63 91 THR A N 1
ATOM 744 C CA . THR A 1 115 ? -15.206 17.386 -22.488 1.00 59.33 91 THR A CA 1
ATOM 745 C C . THR A 1 115 ? -16.004 18.310 -23.401 1.00 63.62 91 THR A C 1
ATOM 746 O O . THR A 1 115 ? -15.947 18.174 -24.618 1.00 64.23 91 THR A O 1
ATOM 750 N N . GLY A 1 116 ? -16.752 19.241 -22.824 1.00 64.07 92 GLY A N 1
ATOM 751 C CA . GLY A 1 116 ? -17.590 20.117 -23.619 1.00 61.01 92 GLY A CA 1
ATOM 752 C C . GLY A 1 116 ? -18.573 19.304 -24.439 1.00 66.74 92 GLY A C 1
ATOM 753 O O . GLY A 1 116 ? -18.886 19.643 -25.576 1.00 73.48 92 GLY A O 1
ATOM 754 N N . LYS A 1 117 ? -19.063 18.225 -23.844 1.00 62.28 93 LYS A N 1
ATOM 755 C CA . LYS A 1 117 ? -19.987 17.309 -24.497 1.00 55.32 93 LYS A CA 1
ATOM 756 C C . LYS A 1 117 ? -21.132 16.980 -23.560 1.00 58.51 93 LYS A C 1
ATOM 757 O O . LYS A 1 117 ? -21.029 17.181 -22.357 1.00 64.07 93 LYS A O 1
ATOM 763 N N . ASN A 1 118 ? -22.233 16.491 -24.113 1.00 62.18 94 ASN A N 1
ATOM 764 C CA . ASN A 1 118 ? -23.346 16.053 -23.292 1.00 63.33 94 ASN A CA 1
ATOM 765 C C . ASN A 1 118 ? -23.285 14.532 -23.228 1.00 61.64 94 ASN A C 1
ATOM 766 O O . ASN A 1 118 ? -23.564 13.861 -24.214 1.00 60.86 94 ASN A O 1
ATOM 771 N N . LEU A 1 119 ? -22.938 13.988 -22.065 1.00 60.92 95 LEU A N 1
ATOM 772 C CA . LEU A 1 119 ? -22.734 12.552 -21.931 1.00 57.26 95 LEU A CA 1
ATOM 773 C C . LEU A 1 119 ? -23.958 11.739 -21.549 1.00 57.58 95 LEU A C 1
ATOM 774 O O . LEU A 1 119 ? -24.767 12.153 -20.723 1.00 62.85 95 LEU A O 1
ATOM 779 N N . MET A 1 120 ? -24.091 10.580 -22.184 1.00 57.14 96 MET A N 1
ATOM 780 C CA . MET A 1 120 ? -25.071 9.578 -21.794 1.00 55.70 96 MET A CA 1
ATOM 781 C C . MET A 1 120 ? -24.354 8.324 -21.288 1.00 59.16 96 MET A C 1
ATOM 782 O O . MET A 1 120 ? -23.473 7.781 -21.960 1.00 58.28 96 MET A O 1
ATOM 787 N N . ILE A 1 121 ? -24.779 7.826 -20.135 1.00 57.90 97 ILE A N 1
ATOM 788 C CA . ILE A 1 121 ? -24.285 6.555 -19.632 1.00 59.26 97 ILE A CA 1
ATOM 789 C C . ILE A 1 121 ? -24.781 5.466 -20.576 1.00 59.64 97 ILE A C 1
ATOM 790 O O . ILE A 1 121 ? -25.942 5.477 -20.965 1.00 57.83 97 ILE A O 1
ATOM 795 N N . MET A 1 122 ? -23.918 4.524 -20.946 1.00 57.37 98 MET A N 1
ATOM 796 C CA . MET A 1 122 ? -24.330 3.466 -21.867 1.00 57.54 98 MET A CA 1
ATOM 797 C C . MET A 1 122 ? -24.087 2.043 -21.379 1.00 62.09 98 MET A C 1
ATOM 798 O O . MET A 1 122 ? -25.010 1.362 -20.947 1.00 75.08 98 MET A O 1
ATOM 803 N N . HIS A 1 123 ? -22.838 1.602 -21.449 1.00 57.06 99 HIS A N 1
ATOM 804 C CA . HIS A 1 123 ? -22.477 0.241 -21.073 1.00 50.79 99 HIS A CA 1
ATOM 805 C C . HIS A 1 123 ? -21.277 0.223 -20.141 1.00 48.48 99 HIS A C 1
ATOM 806 O O . HIS A 1 123 ? -20.614 1.237 -19.959 1.00 46.06 99 HIS A O 1
ATOM 813 N N . ASN A 1 124 ? -21.041 -0.912 -19.500 1.00 48.74 100 ASN A N 1
ATOM 814 C CA . ASN A 1 124 ? -19.998 -0.988 -18.494 1.00 48.42 100 ASN A CA 1
ATOM 815 C C . ASN A 1 124 ? -19.253 -2.298 -18.577 1.00 47.97 100 ASN A C 1
ATOM 816 O O . ASN A 1 124 ? -19.671 -3.206 -19.283 1.00 47.81 100 ASN A O 1
ATOM 821 N N . ALA A 1 125 ? -18.150 -2.393 -17.843 1.00 45.34 101 ALA A N 1
ATOM 822 C CA . ALA A 1 125 ? -17.369 -3.605 -17.827 1.00 45.95 101 ALA A CA 1
ATOM 823 C C . ALA A 1 125 ? -16.635 -3.711 -16.520 1.00 46.03 101 ALA A C 1
ATOM 824 O O . ALA A 1 125 ? -16.336 -2.700 -15.886 1.00 48.14 101 ALA A O 1
ATOM 826 N N . LEU A 1 126 ? -16.342 -4.947 -16.123 1.00 48.29 102 LEU A N 1
ATOM 827 C CA . LEU A 1 126 ? -15.525 -5.213 -14.954 1.00 44.52 102 LEU A CA 1
ATOM 828 C C . LEU A 1 126 ? -14.296 -5.994 -15.399 1.00 44.20 102 LEU A C 1
ATOM 829 O O . LEU A 1 126 ? -14.415 -7.028 -16.028 1.00 41.62 102 LEU A O 1
ATOM 834 N N . PHE A 1 127 ? -13.115 -5.480 -15.094 1.00 44.87 103 PHE A N 1
ATOM 835 C CA . PHE A 1 127 ? -11.888 -6.184 -15.416 1.00 46.39 103 PHE A CA 1
ATOM 836 C C . PHE A 1 127 ? -11.152 -6.431 -14.121 1.00 48.62 103 PHE A C 1
ATOM 837 O O . PHE A 1 127 ? -11.178 -5.598 -13.223 1.00 49.93 103 PHE A O 1
ATOM 845 N N . SER A 1 128 ? -10.486 -7.569 -14.025 1.00 48.98 104 SER A N 1
ATOM 846 C CA . SER A 1 128 ? -9.621 -7.816 -12.891 1.00 52.58 104 SER A CA 1
ATOM 847 C C . SER A 1 128 ? -8.396 -8.607 -13.329 1.00 51.73 104 SER A C 1
ATOM 848 O O . SER A 1 128 ? -8.433 -9.334 -14.314 1.00 51.25 104 SER A O 1
ATOM 851 N N . VAL A 1 129 ? -7.302 -8.424 -12.608 1.00 51.20 105 VAL A N 1
ATOM 852 C CA . VAL A 1 129 ? -6.072 -9.117 -12.901 1.00 49.05 105 VAL A CA 1
ATOM 853 C C . VAL A 1 129 ? -5.512 -9.696 -11.612 1.00 56.43 105 VAL A C 1
ATOM 854 O O . VAL A 1 129 ? -5.627 -9.080 -10.550 1.00 49.45 105 VAL A O 1
ATOM 858 N N . GLU A 1 130 ? -4.919 -10.883 -11.719 1.00 56.65 106 GLU A N 1
ATOM 859 C CA . GLU A 1 130 ? -4.235 -11.528 -10.613 1.00 52.26 106 GLU A CA 1
ATOM 860 C C . GLU A 1 130 ? -2.791 -11.100 -10.644 1.00 54.10 106 GLU A C 1
ATOM 861 O O . GLU A 1 130 ? -2.345 -10.535 -11.645 1.00 54.46 106 GLU A O 1
ATOM 867 N N . PRO A 1 131 ? -2.047 -11.360 -9.558 1.00 50.21 107 PRO A N 1
ATOM 868 C CA . PRO A 1 131 ? -0.648 -10.934 -9.585 1.00 52.59 107 PRO A CA 1
ATOM 869 C C . PRO A 1 131 ? 0.123 -11.642 -10.699 1.00 55.29 107 PRO A C 1
ATOM 870 O O . PRO A 1 131 ? -0.154 -12.797 -11.029 1.00 55.77 107 PRO A O 1
ATOM 874 N N . ASN A 1 132 ? 1.059 -10.917 -11.299 1.00 52.95 108 ASN A N 1
ATOM 875 C CA . ASN A 1 132 ? 1.887 -11.447 -12.378 1.00 62.32 108 ASN A CA 1
ATOM 876 C C . ASN A 1 132 ? 1.145 -11.794 -13.660 1.00 58.63 108 ASN A C 1
ATOM 877 O O . ASN A 1 132 ? 1.504 -12.744 -14.349 1.00 67.58 108 ASN A O 1
ATOM 882 N N . HIS A 1 133 ? 0.109 -11.031 -13.980 1.00 57.77 109 HIS A N 1
ATOM 883 C CA . HIS A 1 133 ? -0.547 -11.169 -15.282 1.00 59.21 109 HIS A CA 1
ATOM 884 C C . HIS A 1 133 ? -0.493 -9.848 -16.042 1.00 56.96 109 HIS A C 1
ATOM 885 O O . HIS A 1 133 ? -0.353 -8.775 -15.453 1.00 61.85 109 HIS A O 1
ATOM 892 N N . LYS A 1 134 ? -0.578 -9.926 -17.357 1.00 61.01 110 LYS A N 1
ATOM 893 C CA . LYS A 1 134 ? -0.404 -8.748 -18.187 1.00 58.60 110 LYS A CA 1
ATOM 894 C C . LYS A 1 134 ? -1.701 -7.960 -18.342 1.00 56.57 110 LYS A C 1
ATOM 895 O O . LYS A 1 134 ? -1.679 -6.821 -18.815 1.00 54.58 110 LYS A O 1
ATOM 901 N N . GLY A 1 135 ? -2.822 -8.571 -17.963 1.00 50.01 111 GLY A N 1
ATOM 902 C CA . GLY A 1 135 ? -4.123 -7.966 -18.172 1.00 46.63 111 GLY A CA 1
ATOM 903 C C . GLY A 1 135 ? -4.341 -7.750 -19.662 1.00 52.43 111 GLY A C 1
ATOM 904 O O . GLY A 1 135 ? -3.999 -8.606 -20.484 1.00 50.46 111 GLY A O 1
ATOM 905 N N . LEU A 1 136 ? -4.909 -6.599 -20.009 1.00 49.04 112 LEU A N 1
ATOM 906 C CA . LEU A 1 136 ? -5.113 -6.221 -21.398 1.00 45.60 112 LEU A CA 1
ATOM 907 C C . LEU A 1 136 ? -3.859 -5.573 -21.992 1.00 44.86 112 LEU A C 1
ATOM 908 O O . LEU A 1 136 ? -3.180 -4.805 -21.313 1.00 41.96 112 LEU A O 1
ATOM 913 N N . PRO A 1 137 ? -3.561 -5.873 -23.278 1.00 43.58 113 PRO A N 1
ATOM 914 C CA . PRO A 1 137 ? -2.435 -5.248 -23.983 1.00 47.86 113 PRO A CA 1
ATOM 915 C C . PRO A 1 137 ? -2.814 -3.848 -24.456 1.00 43.83 113 PRO A C 1
ATOM 916 O O . PRO A 1 137 ? -3.971 -3.456 -24.272 1.00 41.98 113 PRO A O 1
ATOM 920 N N . TRP A 1 138 ? -1.900 -3.150 -25.122 1.00 42.77 114 TRP A N 1
ATOM 921 C CA . TRP A 1 138 ? -2.181 -1.805 -25.600 1.00 43.08 114 TRP A CA 1
ATOM 922 C C . TRP A 1 138 ? -3.372 -1.829 -26.538 1.00 44.80 114 TRP A C 1
ATOM 923 O O . TRP A 1 138 ? -3.458 -2.668 -27.427 1.00 44.38 114 TRP A O 1
ATOM 934 N N . HIS A 1 139 ? -4.291 -0.894 -26.336 1.00 44.09 115 HIS A N 1
ATOM 935 C CA . HIS A 1 139 ? -5.469 -0.796 -27.182 1.00 39.38 115 HIS A CA 1
ATOM 936 C C . HIS A 1 139 ? -6.133 0.574 -27.122 1.00 41.71 115 HIS A C 1
ATOM 937 O O . HIS A 1 139 ? -5.857 1.377 -26.241 1.00 41.81 115 HIS A O 1
ATOM 944 N N . VAL A 1 140 ? -7.014 0.817 -28.081 1.00 44.53 116 VAL A N 1
ATOM 945 C CA . VAL A 1 140 ? -7.849 2.005 -28.117 1.00 43.12 116 VAL A CA 1
ATOM 946 C C . VAL A 1 140 ? -9.242 1.422 -28.094 1.00 43.49 116 VAL A C 1
ATOM 947 O O . VAL A 1 140 ? -9.415 0.242 -28.376 1.00 47.21 116 VAL A O 1
ATOM 951 N N . GLY A 1 141 ? -10.238 2.199 -27.706 1.00 44.90 117 GLY A N 1
ATOM 952 C CA . GLY A 1 141 ? -11.537 1.593 -27.545 1.00 45.67 117 GLY A CA 1
ATOM 953 C C . GLY A 1 141 ? -12.300 1.328 -28.820 1.00 49.49 117 GLY A C 1
ATOM 954 O O . GLY A 1 141 ? -13.463 1.688 -28.936 1.00 47.94 117 GLY A O 1
ATOM 955 N N . VAL A 1 142 ? -11.672 0.624 -29.756 1.00 46.44 118 VAL A N 1
ATOM 956 C CA . VAL A 1 142 ? -12.409 0.160 -30.931 1.00 51.25 118 VAL A CA 1
ATOM 957 C C . VAL A 1 142 ? -13.289 -1.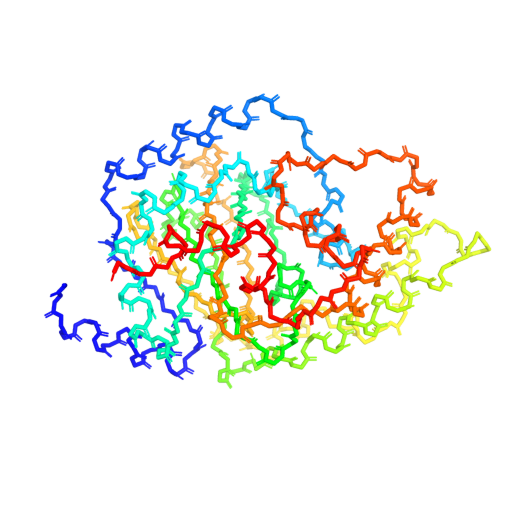062 -30.619 1.00 53.97 118 VAL A C 1
ATOM 958 O O . VAL A 1 142 ? -14.368 -1.205 -31.186 1.00 55.77 118 VAL A O 1
ATOM 962 N N . GLY A 1 143 ? -12.852 -1.909 -29.689 1.00 54.87 119 GLY A N 1
ATOM 963 C CA . GLY A 1 143 ? -13.701 -2.980 -29.187 1.00 57.36 119 GLY A CA 1
ATOM 964 C C . GLY A 1 143 ? -14.861 -2.505 -28.308 1.00 58.88 119 GLY A C 1
ATOM 965 O O . GLY A 1 143 ? -15.999 -2.935 -28.484 1.00 60.92 119 GLY A O 1
ATOM 966 N N . SER A 1 144 ? -14.565 -1.613 -27.371 1.00 51.67 120 SER A N 1
ATOM 967 C CA . SER A 1 144 ? -15.563 -1.086 -26.443 1.00 56.28 120 SER A CA 1
ATOM 968 C C . SER A 1 144 ? -16.682 -0.300 -27.120 1.00 53.95 120 SER A C 1
ATOM 969 O O . SER A 1 144 ? -17.840 -0.393 -26.735 1.00 51.31 120 SER A O 1
ATOM 972 N N . PHE A 1 145 ? -16.314 0.483 -28.123 1.00 53.73 121 PHE A N 1
ATOM 973 C CA . PHE A 1 145 ? -17.235 1.369 -28.821 1.00 53.40 121 PHE A CA 1
ATOM 974 C C . PHE A 1 145 ? -17.498 0.883 -30.236 1.00 56.65 121 PHE A C 1
ATOM 975 O O . PHE A 1 145 ? -17.659 1.668 -31.161 1.00 56.91 121 PHE A O 1
ATOM 983 N N . SER A 1 146 ? -17.518 -0.430 -30.388 1.00 56.61 122 SER A N 1
ATOM 984 C CA . SER A 1 146 ? -17.649 -1.065 -31.686 1.00 60.83 122 SER A CA 1
ATOM 985 C C . SER A 1 146 ? -18.929 -0.715 -32.436 1.00 58.46 122 SER A C 1
ATOM 986 O O . SER A 1 146 ? -18.910 -0.605 -33.656 1.00 59.84 122 SER A O 1
ATOM 989 N N . PHE A 1 147 ? -20.046 -0.572 -31.735 1.00 57.80 123 PHE A N 1
ATOM 990 C CA . PHE A 1 147 ? -21.309 -0.351 -32.439 1.00 58.87 123 PHE A CA 1
ATOM 991 C C . PHE A 1 147 ? -21.600 1.121 -32.680 1.00 56.85 123 PHE A C 1
ATOM 992 O O . PHE A 1 147 ? -22.724 1.483 -33.005 1.00 61.00 123 PHE A O 1
ATOM 1000 N N . THR A 1 148 ? -20.592 1.970 -32.514 1.00 56.86 124 THR A N 1
ATOM 1001 C CA . THR A 1 148 ? -20.760 3.396 -32.763 1.00 53.98 124 THR A CA 1
ATOM 1002 C C . THR A 1 148 ? -19.781 3.919 -33.813 1.00 58.22 124 THR A C 1
ATOM 1003 O O . THR A 1 148 ? -18.711 3.354 -34.020 1.00 54.70 124 THR A O 1
ATOM 1007 N N . LYS A 1 149 ? -20.171 4.995 -34.486 1.00 60.57 125 LYS A N 1
ATOM 1008 C CA . LYS A 1 149 ? -19.343 5.578 -35.523 1.00 59.53 125 LYS A CA 1
ATOM 1009 C C . LYS A 1 149 ? -18.024 6.084 -34.957 1.00 56.25 125 LYS A C 1
ATOM 1010 O O . LYS A 1 149 ? -17.979 6.694 -33.887 1.00 54.30 125 LYS A O 1
ATOM 1016 N N . THR A 1 150 ? -16.958 5.819 -35.704 1.00 54.53 126 THR A N 1
ATOM 1017 C CA . THR A 1 150 ? -15.598 6.142 -35.304 1.00 55.60 126 THR A CA 1
ATOM 1018 C C . THR A 1 150 ? -15.415 7.582 -34.867 1.00 55.62 126 THR A C 1
ATOM 1019 O O . THR A 1 150 ? -14.700 7.866 -33.897 1.00 52.10 126 THR A O 1
ATOM 1023 N N . GLU A 1 151 ? -16.054 8.493 -35.591 1.00 53.84 127 GLU A N 1
ATOM 1024 C CA . GLU A 1 151 ? -15.787 9.916 -35.413 1.00 56.75 127 GLU A CA 1
ATOM 1025 C C . GLU A 1 151 ? -16.686 10.519 -34.354 1.00 53.98 127 GLU A C 1
ATOM 1026 O O . GLU A 1 151 ? -16.437 11.625 -33.884 1.00 57.14 127 GLU A O 1
ATOM 1032 N N . ASP A 1 152 ? -17.719 9.775 -33.970 1.00 55.16 128 ASP A N 1
ATOM 1033 C CA . ASP A 1 152 ? -18.598 10.179 -32.880 1.00 50.47 128 ASP A CA 1
ATOM 1034 C C . ASP A 1 152 ? -17.922 9.969 -31.528 1.00 56.35 128 ASP A C 1
ATOM 1035 O O . ASP A 1 152 ? -16.930 9.253 -31.427 1.00 55.25 128 ASP A O 1
ATOM 1040 N N . PHE A 1 153 ? -18.459 10.597 -30.490 1.00 51.54 129 PHE A N 1
ATOM 1041 C CA . PHE A 1 153 ? -17.723 10.675 -29.235 1.00 58.80 129 PHE A CA 1
ATOM 1042 C C . PHE A 1 153 ? -17.913 9.461 -28.341 1.00 50.87 129 PHE A C 1
ATOM 1043 O O . PHE A 1 153 ? -18.981 8.864 -28.295 1.00 52.18 129 PHE A O 1
ATOM 1051 N N . GLY A 1 154 ? -16.850 9.089 -27.648 1.00 49.93 130 GLY A N 1
ATOM 1052 C CA . GLY A 1 154 ? -16.920 8.002 -26.693 1.00 48.14 130 GLY A CA 1
ATOM 1053 C C . GLY A 1 154 ? -15.865 8.259 -25.667 1.00 46.43 130 GLY A C 1
ATOM 1054 O O . GLY A 1 154 ? -14.803 8.765 -26.007 1.00 47.33 130 GLY A O 1
ATOM 1055 N N . ALA A 1 155 ? -16.171 7.965 -24.406 1.00 47.09 131 ALA A N 1
ATOM 1056 C CA . ALA A 1 155 ? -15.198 8.086 -23.336 1.00 45.41 131 ALA A CA 1
ATOM 1057 C C . ALA A 1 155 ? -15.534 7.105 -22.213 1.00 46.42 131 ALA A C 1
ATOM 1058 O O . ALA A 1 155 ? -16.610 6.520 -22.199 1.00 47.09 131 ALA A O 1
ATOM 1060 N N . SER A 1 156 ? -14.603 6.930 -21.282 1.00 44.44 132 SER A N 1
ATOM 1061 C CA . SER A 1 156 ? -14.740 5.928 -20.236 1.00 44.35 132 SER A CA 1
ATOM 1062 C C . SER A 1 156 ? -14.329 6.514 -18.907 1.00 46.65 132 SER A C 1
ATOM 1063 O O . SER A 1 156 ? -13.488 7.417 -18.856 1.00 44.67 132 SER A O 1
ATOM 1066 N N . ILE A 1 157 ? -14.950 6.009 -17.839 1.00 44.99 133 ILE A N 1
ATOM 1067 C CA . ILE A 1 157 ? -14.488 6.256 -16.478 1.00 45.09 133 ILE A CA 1
ATOM 1068 C C . ILE A 1 157 ? -14.046 4.929 -15.902 1.00 43.59 133 ILE A C 1
ATOM 1069 O O . ILE A 1 157 ? -14.836 3.976 -15.816 1.00 42.78 133 ILE A O 1
ATOM 1074 N N . TRP A 1 158 ? -12.784 4.878 -15.504 1.00 41.91 134 TRP A N 1
ATOM 1075 C CA . TRP A 1 158 ? -12.174 3.656 -15.020 1.00 41.99 134 TRP A CA 1
ATOM 1076 C C . TRP A 1 158 ? -12.060 3.820 -13.518 1.00 44.74 134 TRP A C 1
ATOM 1077 O O . TRP A 1 158 ? -11.342 4.699 -13.057 1.00 41.64 134 TRP A O 1
ATOM 1088 N N . ILE A 1 159 ? -12.777 2.988 -12.767 1.00 42.99 135 ILE A N 1
ATOM 1089 C CA . ILE A 1 159 ? -12.817 3.118 -11.317 1.00 43.79 135 ILE A CA 1
ATOM 1090 C C . ILE A 1 159 ? -12.148 1.921 -10.680 1.00 40.16 135 ILE A C 1
ATOM 1091 O O . ILE A 1 159 ? -12.736 0.840 -10.580 1.00 38.73 135 ILE A O 1
ATOM 1096 N N . PRO A 1 160 ? -10.909 2.102 -10.248 1.00 37.17 136 PRO A N 1
ATOM 1097 C CA . PRO A 1 160 ? -10.230 0.977 -9.615 1.00 39.13 136 PRO A CA 1
ATOM 1098 C C . PRO A 1 160 ? -10.880 0.685 -8.246 1.00 48.15 136 PRO A C 1
ATOM 1099 O O . PRO A 1 160 ? -11.193 1.635 -7.511 1.00 44.34 136 PRO A O 1
ATOM 1103 N N . LEU A 1 161 ? -11.093 -0.597 -7.941 1.00 44.05 137 LEU A N 1
ATOM 1104 C CA . LEU A 1 161 ? -11.737 -1.038 -6.713 1.00 46.34 137 LEU A CA 1
ATOM 1105 C C . LEU A 1 161 ? -10.713 -1.617 -5.751 1.00 46.98 137 LEU A C 1
ATOM 1106 O O . LEU A 1 161 ? -11.062 -2.141 -4.698 1.00 48.57 137 LEU A O 1
ATOM 1111 N N . ASP A 1 162 ? -9.446 -1.542 -6.132 1.00 46.77 138 ASP A N 1
ATOM 1112 C CA . ASP A 1 162 ? -8.353 -1.943 -5.261 1.00 43.51 138 ASP A CA 1
ATOM 1113 C C . ASP A 1 162 ? -7.213 -0.991 -5.534 1.00 49.48 138 ASP A C 1
ATOM 1114 O O . ASP A 1 162 ? -6.945 -0.628 -6.680 1.00 45.83 138 ASP A O 1
ATOM 1119 N N . LYS A 1 163 ? -6.543 -0.587 -4.469 1.00 44.97 139 LYS A N 1
ATOM 1120 C CA . LYS A 1 163 ? -5.589 0.502 -4.515 1.00 46.92 139 LYS A CA 1
ATOM 1121 C C . LYS A 1 163 ? -4.442 0.228 -5.488 1.00 49.15 139 LYS A C 1
ATOM 1122 O O . LYS A 1 163 ? -3.890 -0.878 -5.510 1.00 48.87 139 LYS A O 1
ATOM 1128 N N . ILE A 1 164 ? -4.068 1.248 -6.262 1.00 48.28 140 ILE A N 1
ATOM 1129 C CA . ILE A 1 164 ? -2.953 1.144 -7.200 1.00 48.22 140 ILE A CA 1
ATOM 1130 C C . ILE A 1 164 ? -1.783 1.936 -6.654 1.00 49.12 140 ILE A C 1
ATOM 1131 O O . ILE A 1 164 ? -1.841 3.164 -6.613 1.00 47.43 140 ILE A O 1
ATOM 1136 N N . THR A 1 165 ? -0.718 1.237 -6.254 1.00 50.60 141 THR A N 1
ATOM 1137 C CA . THR A 1 165 ? 0.446 1.885 -5.656 1.00 53.40 141 THR A CA 1
ATOM 1138 C C . THR A 1 165 ? 1.690 1.824 -6.538 1.00 57.67 141 THR A C 1
ATOM 1139 O O . THR A 1 165 ? 1.800 0.995 -7.451 1.00 51.18 141 THR A O 1
ATOM 1143 N N . LYS A 1 166 ? 2.641 2.698 -6.235 1.00 61.03 142 LYS A N 1
ATOM 1144 C CA . LYS A 1 166 ? 3.912 2.735 -6.941 1.00 62.45 142 LYS A CA 1
ATOM 1145 C C . LYS A 1 166 ? 4.644 1.402 -6.792 1.00 62.77 142 LYS A C 1
ATOM 1146 O O . LYS A 1 166 ? 5.391 0.994 -7.672 1.00 63.05 142 LYS A O 1
ATOM 1152 N N . GLU A 1 167 ? 4.411 0.713 -5.680 1.00 59.05 143 GLU A N 1
ATOM 1153 C CA . GLU A 1 167 ? 5.149 -0.503 -5.373 1.00 55.39 143 GLU A CA 1
ATOM 1154 C C . GLU A 1 167 ? 4.522 -1.777 -5.946 1.00 60.06 143 GLU A C 1
ATOM 1155 O O . GLU A 1 167 ? 5.234 -2.706 -6.325 1.00 59.02 143 GLU A O 1
ATOM 1161 N N . HIS A 1 168 ? 3.196 -1.850 -5.997 1.00 54.40 144 HIS A N 1
ATOM 1162 C CA . HIS A 1 168 ? 2.569 -3.052 -6.543 1.00 53.19 144 HIS A CA 1
ATOM 1163 C C . HIS A 1 168 ? 1.945 -2.848 -7.931 1.00 50.94 144 HIS A C 1
ATOM 1164 O O . HIS A 1 168 ? 1.618 -3.814 -8.621 1.00 51.23 144 HIS A O 1
ATOM 1171 N N . ARG A 1 169 ? 1.770 -1.588 -8.319 1.00 49.51 145 ARG A N 1
ATOM 1172 C CA . ARG A 1 169 ? 1.210 -1.249 -9.628 1.00 53.63 145 ARG A CA 1
ATOM 1173 C C . ARG A 1 169 ? -0.063 -2.026 -9.916 1.00 51.96 145 ARG A C 1
ATOM 1174 O O . ARG A 1 169 ? -0.993 -1.997 -9.114 1.00 47.39 145 ARG A O 1
ATOM 1182 N N . GLY A 1 170 ? -0.123 -2.715 -11.047 1.00 41.35 146 GLY A N 1
ATOM 1183 C CA . GLY A 1 170 ? -1.332 -3.450 -11.380 1.00 39.64 146 GLY A CA 1
ATOM 1184 C C . GLY A 1 170 ? -2.421 -2.525 -11.906 1.00 42.84 146 GLY A C 1
ATOM 1185 O O . GLY A 1 170 ? -3.589 -2.905 -12.005 1.00 42.73 146 GLY A O 1
ATOM 1186 N N . GLY A 1 171 ? -2.053 -1.291 -12.215 1.00 38.33 147 GLY A N 1
ATOM 1187 C CA . GLY A 1 171 ? -3.019 -0.341 -12.749 1.00 42.97 147 GLY A CA 1
ATOM 1188 C C . GLY A 1 171 ? -3.037 -0.300 -14.273 1.00 46.75 147 GLY A C 1
ATOM 1189 O O . GLY A 1 171 ? -3.137 -1.342 -14.913 1.00 44.15 147 GLY A O 1
ATOM 1190 N N . MET A 1 172 ? -2.957 0.905 -14.837 1.00 44.76 148 MET A N 1
ATOM 1191 C CA . MET A 1 172 ? -2.900 1.106 -16.277 1.00 45.82 148 MET A CA 1
ATOM 1192 C C . MET A 1 172 ? -1.836 2.105 -16.686 1.00 46.36 148 MET A C 1
ATOM 1193 O O . MET A 1 172 ? -1.460 2.972 -15.910 1.00 49.59 148 MET A O 1
ATOM 1198 N N . GLN A 1 173 ? -1.392 1.981 -17.931 1.00 46.87 149 GLN A N 1
ATOM 1199 C CA . GLN A 1 173 ? -0.591 2.987 -18.595 1.00 45.71 149 GLN A CA 1
ATOM 1200 C C . GLN A 1 173 ? -1.436 3.568 -19.727 1.00 44.71 149 GLN A C 1
ATOM 1201 O O . GLN A 1 173 ? -2.331 2.902 -20.245 1.00 45.38 149 GLN A O 1
ATOM 1207 N N . TYR A 1 174 ? -1.162 4.807 -20.103 1.00 41.30 150 TYR A N 1
ATOM 1208 C CA . TYR A 1 174 ? -1.994 5.515 -21.059 1.00 44.11 150 TYR A CA 1
ATOM 1209 C C . TYR A 1 174 ? -1.157 6.581 -21.746 1.00 44.51 150 TYR A C 1
ATOM 1210 O O . TYR A 1 174 ? -0.218 7.117 -21.158 1.00 46.69 150 TYR A O 1
ATOM 1219 N N . VAL A 1 175 ? -1.507 6.877 -22.992 1.00 45.24 151 VAL A N 1
ATOM 1220 C CA . VAL A 1 175 ? -0.697 7.741 -23.844 1.00 42.91 151 VAL A CA 1
ATOM 1221 C C . VAL A 1 175 ? -1.526 8.915 -24.333 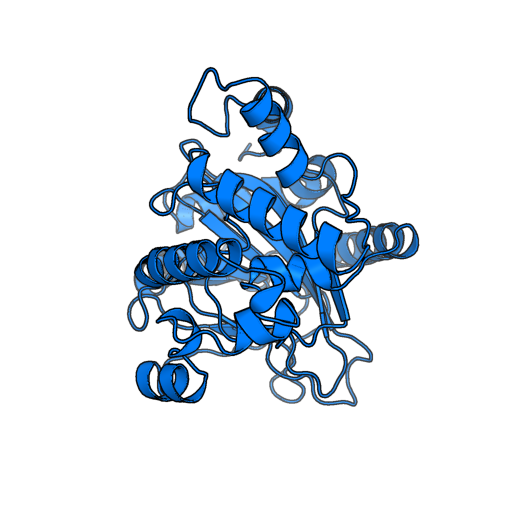1.00 42.27 151 VAL A C 1
ATOM 1222 O O . VAL A 1 175 ? -2.623 8.736 -24.863 1.00 44.74 151 VAL A O 1
ATOM 1226 N N . SER A 1 176 ? -1.006 10.122 -24.151 1.00 45.40 152 SER A N 1
ATOM 1227 C CA . SER A 1 176 ? -1.631 11.319 -24.723 1.00 48.25 152 SER A CA 1
ATOM 1228 C C . SER A 1 176 ? -1.961 11.145 -26.199 1.00 50.65 152 SER A C 1
ATOM 1229 O O . SER A 1 176 ? -1.131 10.626 -26.948 1.00 49.44 152 SER A O 1
ATOM 1232 N N . THR A 1 177 ? -3.152 11.589 -26.618 1.00 50.34 153 THR A N 1
ATOM 1233 C CA . THR A 1 177 ? -3.536 11.571 -28.027 1.00 54.99 153 THR A CA 1
ATOM 1234 C C . THR A 1 177 ? -2.654 12.527 -28.840 1.00 58.24 153 THR A C 1
ATOM 1235 O O . THR A 1 177 ? -2.641 12.498 -30.065 1.00 55.64 153 THR A O 1
ATOM 1239 N N . LYS A 1 178 ? -1.924 13.386 -28.143 1.00 60.10 154 LYS A N 1
ATOM 1240 C CA . LYS A 1 178 ? -0.971 14.264 -28.792 1.00 60.85 154 LYS A CA 1
ATOM 1241 C C . LYS A 1 178 ? 0.156 13.388 -29.333 1.00 60.62 154 LYS A C 1
ATOM 1242 O O . LYS A 1 178 ? 0.669 13.633 -30.415 1.00 64.95 154 LYS A O 1
ATOM 1248 N N . ILE A 1 179 ? 0.512 12.347 -28.584 1.00 56.75 155 ILE A N 1
ATOM 1249 C CA . ILE A 1 179 ? 1.556 11.400 -28.984 1.00 51.74 155 ILE A CA 1
ATOM 1250 C C . ILE A 1 179 ? 1.056 10.257 -29.898 1.00 59.17 155 ILE A C 1
ATOM 1251 O O . ILE A 1 179 ? 1.762 9.808 -30.805 1.00 60.00 155 ILE A O 1
ATOM 1256 N N . PHE A 1 180 ? -0.165 9.790 -29.663 1.00 54.78 156 PHE A N 1
ATOM 1257 C CA . PHE A 1 180 ? -0.702 8.667 -30.409 1.00 50.10 156 PHE A CA 1
ATOM 1258 C C . PHE A 1 180 ? -2.161 8.958 -30.676 1.00 51.32 156 PHE A C 1
ATOM 1259 O O . PHE A 1 180 ? -3.016 8.616 -29.875 1.00 51.35 156 PHE A O 1
ATOM 1267 N N . PRO A 1 181 ? -2.461 9.610 -31.804 1.00 54.78 157 PRO A N 1
ATOM 1268 C CA . PRO A 1 181 ? -3.866 9.945 -32.047 1.00 51.51 157 PRO A CA 1
ATOM 1269 C C . PRO A 1 181 ? -4.597 8.675 -32.476 1.00 51.89 157 PRO A C 1
ATOM 1270 O O . PRO A 1 181 ? -4.527 8.305 -33.640 1.00 51.33 157 PRO A O 1
ATOM 1274 N N . GLY A 1 182 ? -5.275 8.008 -31.544 1.00 48.70 158 GLY A N 1
ATOM 1275 C CA . GLY A 1 182 ? -5.768 6.665 -31.794 1.00 44.48 158 GLY A CA 1
ATOM 1276 C C . GLY A 1 182 ? -6.875 6.482 -32.813 1.00 44.04 158 GLY A C 1
ATOM 1277 O O . GLY A 1 182 ? -7.197 5.354 -33.180 1.00 43.54 158 GLY A O 1
ATOM 1278 N N . GLN A 1 183 ? -7.471 7.571 -33.282 1.00 48.46 159 GLN A N 1
ATOM 1279 C CA . GLN A 1 183 ? -8.538 7.451 -34.276 1.00 47.07 159 GLN A CA 1
ATOM 1280 C C . GLN A 1 183 ? -8.164 6.610 -35.514 1.00 44.03 159 GLN A C 1
ATOM 1281 O O . GLN A 1 183 ? -9.014 5.908 -36.062 1.00 45.86 159 GLN A O 1
ATOM 1287 N N . PHE A 1 184 ? -6.905 6.662 -35.948 1.00 44.19 160 PHE A N 1
ATOM 1288 C CA . PHE A 1 184 ? -6.481 5.921 -37.142 1.00 45.34 160 PHE A CA 1
ATOM 1289 C C . PHE A 1 184 ? -6.544 4.410 -36.933 1.00 46.02 160 PHE A C 1
ATOM 1290 O O . PHE A 1 184 ? -6.761 3.641 -37.881 1.00 42.75 1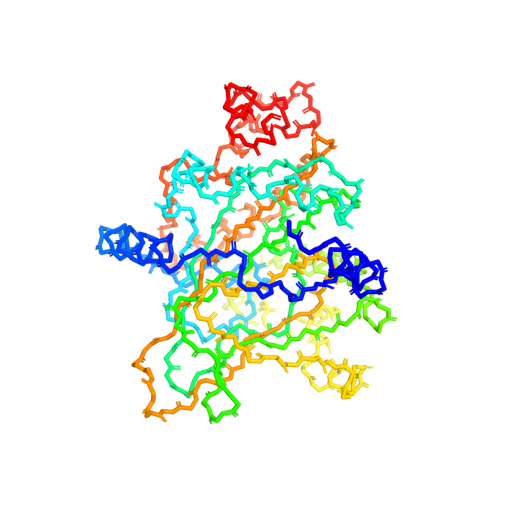60 PHE A O 1
ATOM 1298 N N . TYR A 1 185 ? -6.348 3.997 -35.683 1.00 45.49 161 TYR A N 1
ATOM 1299 C CA . TYR A 1 185 ? -6.352 2.589 -35.305 1.00 44.88 161 TYR A CA 1
ATOM 1300 C C . TYR A 1 185 ? -7.687 1.878 -35.599 1.00 41.72 161 TYR A C 1
ATOM 1301 O O . TYR A 1 185 ? -7.711 0.676 -35.852 1.00 43.56 161 TYR A O 1
ATOM 1310 N N . TYR A 1 186 ? -8.789 2.617 -35.586 1.00 42.91 162 TYR A N 1
ATOM 1311 C CA . TYR A 1 186 ? -10.104 2.047 -35.888 1.00 46.41 162 TYR A CA 1
ATOM 1312 C C . TYR A 1 186 ? -10.219 1.469 -37.308 1.00 4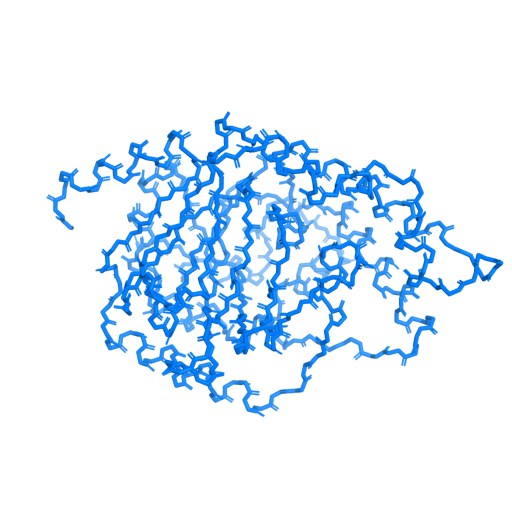4.75 162 TYR A C 1
ATOM 1313 O O . TYR A 1 186 ? -10.754 0.372 -37.498 1.00 45.58 162 TYR A O 1
ATOM 1322 N N . SER A 1 187 ? -9.722 2.198 -38.308 1.00 45.77 163 SER A N 1
ATOM 1323 C CA . SER A 1 187 ? -9.694 1.674 -39.681 1.00 43.82 163 SER A CA 1
ATOM 1324 C C . SER A 1 187 ? -8.817 0.458 -39.783 1.00 36.86 163 SER A C 1
ATOM 1325 O O . SER A 1 187 ? -9.186 -0.541 -40.386 1.00 43.53 163 SER A O 1
ATOM 1328 N N . VAL A 1 188 ? -7.623 0.566 -39.223 1.00 38.90 164 VAL A N 1
ATOM 1329 C CA . VAL A 1 188 ? -6.692 -0.548 -39.194 1.00 41.22 164 VAL A CA 1
ATOM 1330 C C . VAL A 1 188 ? -7.380 -1.784 -38.588 1.00 45.78 164 VAL A C 1
ATOM 1331 O O . VAL A 1 188 ? -7.297 -2.891 -39.122 1.00 45.43 164 VAL A O 1
ATOM 1335 N N . PHE A 1 189 ? -8.085 -1.584 -37.478 1.00 46.48 165 PHE A N 1
ATOM 1336 C CA . PHE A 1 189 ? -8.800 -2.691 -36.849 1.00 45.68 165 PHE A CA 1
ATOM 1337 C C . PHE A 1 189 ? -9.927 -3.239 -37.727 1.00 42.45 165 PHE A C 1
ATOM 1338 O O . PHE A 1 189 ? -10.063 -4.448 -37.866 1.00 47.10 165 PHE A O 1
ATOM 1346 N N . ASP A 1 190 ? -10.723 -2.353 -38.322 1.00 42.94 166 ASP A N 1
ATOM 1347 C CA . ASP A 1 190 ? -11.766 -2.772 -39.268 1.00 46.39 166 ASP A CA 1
ATOM 1348 C C . ASP A 1 190 ? -11.236 -3.546 -40.485 1.00 48.56 166 ASP A C 1
ATOM 1349 O O . ASP A 1 190 ? -11.878 -4.490 -40.929 1.00 49.03 166 ASP A O 1
ATOM 1354 N N . LEU A 1 191 ? -10.088 -3.145 -41.032 1.00 45.59 167 LEU A N 1
ATOM 1355 C CA . LEU A 1 191 ? -9.459 -3.914 -42.117 1.00 48.06 167 LEU A CA 1
ATOM 1356 C C . LEU A 1 191 ? -9.145 -5.327 -41.647 1.00 48.91 167 LEU A C 1
ATOM 1357 O O . LEU A 1 191 ? -9.296 -6.294 -42.380 1.00 46.53 167 LEU A O 1
ATOM 1362 N N . HIS A 1 192 ? -8.699 -5.433 -40.403 1.00 47.11 168 HIS A N 1
ATOM 1363 C CA . HIS A 1 192 ? -8.348 -6.722 -39.838 1.00 47.65 168 HIS A CA 1
ATOM 1364 C C . HIS A 1 192 ? -9.589 -7.590 -39.610 1.00 48.34 168 HIS A C 1
ATOM 1365 O O . HIS A 1 192 ? -9.601 -8.753 -39.979 1.00 47.86 168 HIS A O 1
ATOM 1372 N N . LEU A 1 193 ? -10.633 -7.015 -39.024 1.00 46.02 169 LEU A N 1
ATOM 1373 C CA . LEU A 1 193 ? -11.894 -7.723 -38.859 1.00 48.94 169 LEU A CA 1
ATOM 1374 C C . LEU A 1 193 ? -12.397 -8.285 -40.193 1.00 53.85 169 LEU A C 1
ATOM 1375 O O . LEU A 1 193 ? -12.828 -9.437 -40.263 1.00 52.16 169 LEU A O 1
ATOM 1380 N N . LYS A 1 194 ? -12.361 -7.450 -41.234 1.00 48.94 170 LYS A N 1
ATOM 1381 C CA . LYS A 1 194 ? -12.745 -7.852 -42.585 1.00 52.49 170 LYS A CA 1
ATOM 1382 C C . LYS A 1 194 ? -11.966 -9.065 -43.062 1.00 50.37 170 LYS A C 1
ATOM 1383 O O . LYS A 1 194 ? -12.512 -9.934 -43.726 1.00 56.86 170 LYS A O 1
ATOM 1389 N N . ASN A 1 195 ? -10.687 -9.119 -42.728 1.00 50.05 171 ASN A N 1
ATOM 1390 C CA . ASN A 1 195 ? -9.883 -10.279 -43.056 1.00 53.06 171 ASN A CA 1
ATOM 1391 C C . ASN A 1 195 ? -10.282 -11.528 -42.246 1.00 56.39 171 ASN A C 1
ATOM 1392 O O . ASN A 1 195 ? -10.321 -12.635 -42.783 1.00 57.52 171 ASN A O 1
ATOM 1397 N N . ASN A 1 196 ? -10.549 -11.342 -40.955 1.00 53.02 172 ASN A N 1
ATOM 1398 C CA . ASN A 1 196 ? -10.998 -12.424 -40.070 1.00 56.44 172 ASN A CA 1
ATOM 1399 C C . ASN A 1 196 ? -12.105 -13.216 -40.740 1.00 55.23 172 ASN A C 1
ATOM 1400 O O . ASN A 1 196 ? -12.081 -14.440 -40.803 1.00 54.50 172 ASN A O 1
ATOM 1405 N N . ILE A 1 197 ? -13.062 -12.458 -41.245 1.00 53.33 173 ILE A N 1
ATOM 1406 C CA . ILE A 1 197 ? -14.309 -12.929 -41.804 1.00 56.69 173 ILE A CA 1
ATOM 1407 C C . ILE A 1 197 ? -14.169 -13.600 -43.175 1.00 63.61 173 ILE A C 1
ATOM 1408 O O . ILE A 1 197 ? -15.131 -14.159 -43.698 1.00 64.42 173 ILE A O 1
ATOM 1413 N N . LYS A 1 198 ? -12.970 -13.553 -43.749 1.00 62.80 174 LYS A N 1
ATOM 1414 C CA . LYS A 1 198 ? -12.689 -14.248 -45.008 1.00 65.17 174 LYS A CA 1
ATOM 1415 C C . LYS A 1 198 ? -12.063 -15.613 -44.737 1.00 64.43 174 LYS A C 1
ATOM 1416 O O . LYS A 1 198 ? -11.478 -16.223 -45.630 1.00 68.15 174 LYS A O 1
ATOM 1422 N N . TRP A 1 199 ? -12.156 -16.080 -43.495 1.00 66.46 175 TRP A N 1
ATOM 1423 C CA . TRP A 1 199 ? -11.550 -17.354 -43.133 1.00 66.35 175 TRP A CA 1
ATOM 1424 C C . TRP A 1 199 ? -12.268 -18.533 -43.755 1.00 69.68 175 TRP A C 1
ATOM 1425 O O . TRP A 1 199 ? -13.462 -18.480 -44.033 1.00 67.67 175 TRP A O 1
ATOM 1436 N N . ASP A 1 200 ? -11.522 -19.612 -43.928 1.00 73.00 176 ASP A N 1
ATOM 1437 C CA . ASP A 1 200 ? -12.021 -20.785 -44.609 1.00 79.68 176 ASP A CA 1
ATOM 1438 C C . ASP A 1 200 ? -11.518 -22.067 -43.957 1.00 81.31 176 ASP A C 1
ATOM 1439 O O . ASP A 1 200 ? -10.400 -22.107 -43.452 1.00 76.55 176 ASP A O 1
ATOM 1444 N N . GLU A 1 201 ? -12.348 -23.110 -43.981 1.00 89.39 177 GLU A N 1
ATOM 1445 C CA . GLU A 1 201 ? -11.965 -24.432 -43.479 1.00 89.62 177 GLU A CA 1
ATOM 1446 C C . GLU A 1 201 ? -10.573 -24.795 -43.980 1.00 87.39 177 GLU A C 1
ATOM 1447 O O . GLU A 1 201 ? -9.729 -25.277 -43.228 1.00 86.30 177 GLU A O 1
ATOM 1453 N N . SER A 1 202 ? -10.353 -24.558 -45.268 1.00 86.73 178 SER A N 1
ATOM 1454 C CA . SER A 1 202 ? -9.055 -24.758 -45.899 1.00 88.15 178 SER A CA 1
ATOM 1455 C C . SER A 1 202 ? -7.906 -24.102 -45.122 1.00 87.99 178 SER A C 1
ATOM 1456 O O . SER A 1 202 ? -6.768 -24.582 -45.147 1.00 87.33 178 SER A O 1
ATOM 1459 N N . GLN A 1 203 ? -8.220 -22.963 -44.518 1.00 84.69 179 GLN A N 1
ATOM 1460 C CA . GLN A 1 203 ? -7.260 -22.138 -43.802 1.00 79.63 179 GLN A CA 1
ATOM 1461 C C . GLN A 1 203 ? -6.669 -22.836 -42.594 1.00 78.69 179 GLN A C 1
ATOM 1462 O O . GLN A 1 203 ? -5.499 -22.652 -42.273 1.00 78.20 179 GLN A O 1
ATOM 1468 N N . GLY A 1 204 ? -7.489 -23.615 -41.904 1.00 76.26 180 GLY A N 1
ATOM 1469 C CA . GLY A 1 204 ? -7.038 -24.261 -40.693 1.00 71.66 180 GLY A CA 1
ATOM 1470 C C . GLY A 1 204 ? -7.646 -23.582 -39.489 1.00 68.92 180 GLY A C 1
ATOM 1471 O O . GLY A 1 204 ? -8.599 -22.819 -39.612 1.00 69.50 180 GLY A O 1
ATOM 1472 N N . ASP A 1 205 ? -7.112 -23.885 -38.317 1.00 66.82 181 ASP A N 1
ATOM 1473 C CA . ASP A 1 205 ? -7.653 -23.343 -37.075 1.00 65.80 181 ASP A CA 1
ATOM 1474 C C . ASP A 1 205 ? -7.934 -21.849 -37.187 1.00 66.48 181 ASP A C 1
ATOM 1475 O O . ASP A 1 205 ? -7.027 -21.066 -37.460 1.00 67.28 181 ASP A O 1
ATOM 1480 N N . LEU A 1 206 ? -9.184 -21.457 -36.962 1.00 62.15 182 LEU A N 1
ATOM 1481 C CA . LEU A 1 206 ? -9.565 -20.055 -37.046 1.00 62.86 182 LEU A CA 1
ATOM 1482 C C . LEU A 1 206 ? -8.674 -19.117 -36.213 1.00 63.62 182 LEU A C 1
ATOM 1483 O O . LEU A 1 206 ? -8.171 -18.125 -36.734 1.00 59.50 182 LEU A O 1
ATOM 1488 N N . ASN A 1 207 ? -8.469 -19.421 -34.936 1.00 59.10 183 ASN A N 1
ATOM 1489 C CA . ASN A 1 207 ? -7.679 -18.537 -34.080 1.00 60.80 183 ASN A CA 1
ATOM 1490 C C . ASN A 1 207 ? -6.258 -18.314 -34.571 1.00 63.06 183 ASN A C 1
ATOM 1491 O O . ASN A 1 207 ? -5.716 -17.226 -34.404 1.00 58.79 183 ASN A O 1
ATOM 1496 N N . GLU A 1 208 ? -5.651 -19.354 -35.140 1.00 64.80 184 GLU A N 1
ATOM 1497 C CA . GLU A 1 208 ? -4.291 -19.268 -35.660 1.00 66.32 184 GLU A CA 1
ATOM 1498 C C . GLU A 1 208 ? -4.280 -18.483 -36.976 1.00 63.25 184 GLU A C 1
ATOM 1499 O O . GLU A 1 208 ? -3.373 -17.703 -37.242 1.00 61.68 184 GLU A O 1
ATOM 1505 N N . TYR A 1 209 ? -5.293 -18.705 -37.797 1.00 59.51 185 TYR A N 1
ATOM 1506 C CA . TYR A 1 209 ? -5.458 -17.928 -39.010 1.00 59.50 185 TYR A CA 1
ATOM 1507 C C . TYR A 1 209 ? -5.485 -16.436 -38.672 1.00 59.11 185 TYR A C 1
ATOM 1508 O O . TYR A 1 209 ? -4.783 -15.645 -39.286 1.00 55.60 185 TYR A O 1
ATOM 1517 N N . VAL A 1 210 ? -6.287 -16.065 -37.677 1.00 53.30 186 VAL A N 1
ATOM 1518 C CA . VAL A 1 210 ? -6.460 -14.673 -37.316 1.00 45.86 186 VAL A CA 1
ATOM 1519 C C . VAL A 1 210 ? -5.164 -14.095 -36.763 1.00 54.91 186 VAL A C 1
ATOM 1520 O O . VAL A 1 210 ? -4.797 -12.972 -37.093 1.00 50.64 186 VAL A O 1
ATOM 1524 N N . ALA A 1 211 ? -4.463 -14.865 -35.937 1.00 56.73 187 ALA A N 1
ATOM 1525 C CA . ALA A 1 211 ? -3.267 -14.376 -35.262 1.00 56.35 187 ALA A CA 1
ATOM 1526 C C . ALA A 1 211 ? -2.051 -14.267 -36.180 1.00 55.28 187 ALA A C 1
ATOM 1527 O O . ALA A 1 211 ? -1.101 -13.541 -35.889 1.00 59.26 187 ALA A O 1
ATOM 1529 N N . ASN A 1 212 ? -2.071 -14.994 -37.285 1.00 57.30 188 ASN A N 1
ATOM 1530 C CA . ASN A 1 212 ? -0.922 -15.003 -38.177 1.00 60.60 188 ASN A CA 1
ATOM 1531 C C . ASN A 1 212 ? -1.181 -14.288 -39.495 1.00 57.21 188 ASN A C 1
ATOM 1532 O O . ASN A 1 212 ? -0.285 -14.160 -40.314 1.00 62.40 188 ASN A O 1
ATOM 1537 N N . ALA A 1 213 ? -2.394 -13.790 -39.684 1.00 56.05 189 ALA A N 1
ATOM 1538 C CA . ALA A 1 213 ? -2.719 -13.102 -40.921 1.00 52.96 189 ALA A CA 1
ATOM 1539 C C . ALA A 1 213 ? -1.823 -11.882 -41.061 1.00 55.97 189 ALA A C 1
ATOM 1540 O O . ALA A 1 213 ? -1.548 -11.188 -40.089 1.00 52.11 189 ALA A O 1
ATOM 1542 N N . ASN A 1 214 ? -1.356 -11.632 -42.277 1.00 52.03 190 ASN A N 1
ATOM 1543 C CA . ASN A 1 214 ? -0.457 -10.518 -42.517 1.00 53.55 190 ASN A CA 1
ATOM 1544 C C . ASN A 1 214 ? -1.239 -9.231 -42.720 1.00 54.16 190 ASN A C 1
ATOM 1545 O O . ASN A 1 214 ? -1.166 -8.607 -43.772 1.00 52.30 190 ASN A O 1
ATOM 1550 N N . THR A 1 215 ? -1.968 -8.832 -41.687 1.00 46.99 191 THR A N 1
ATOM 1551 C CA . THR A 1 215 ? -2.765 -7.620 -41.722 1.00 46.25 191 THR A CA 1
ATOM 1552 C C . THR A 1 215 ? -1.984 -6.496 -41.077 1.00 44.52 191 THR A C 1
ATOM 1553 O O . THR A 1 215 ? -1.084 -6.741 -40.282 1.00 44.00 191 THR A O 1
ATOM 1557 N N . ILE A 1 216 ? -2.315 -5.262 -41.425 1.00 43.43 192 ILE A N 1
ATOM 1558 C CA . ILE A 1 216 ? -1.637 -4.131 -40.811 1.00 42.88 192 ILE A CA 1
ATOM 1559 C C . ILE A 1 216 ? -1.808 -4.235 -39.294 1.00 43.66 192 ILE A C 1
ATOM 1560 O O . ILE A 1 216 ? -0.854 -4.060 -38.529 1.00 43.54 192 ILE A O 1
ATOM 1565 N N . TYR A 1 217 ? -3.026 -4.532 -38.854 1.00 46.95 193 TYR A N 1
ATOM 1566 C CA . TYR A 1 217 ? -3.284 -4.718 -37.409 1.00 45.97 193 TYR A CA 1
ATOM 1567 C C . TYR A 1 217 ? -2.251 -5.645 -36.746 1.00 44.11 193 TYR A C 1
ATOM 1568 O O . TYR A 1 217 ? -1.656 -5.303 -35.730 1.00 45.00 193 TYR A O 1
ATOM 1577 N N . ASN A 1 218 ? -2.003 -6.800 -37.345 1.00 46.91 194 ASN A N 1
ATOM 1578 C CA . ASN A 1 218 ? -1.022 -7.730 -36.789 1.00 45.50 194 ASN A CA 1
ATOM 1579 C C . ASN A 1 218 ? 0.420 -7.226 -36.796 1.00 52.68 194 ASN A C 1
ATOM 1580 O O . ASN A 1 218 ? 1.234 -7.699 -35.996 1.00 50.31 194 ASN A O 1
ATOM 1585 N N . LYS A 1 219 ? 0.731 -6.275 -37.689 1.00 45.82 195 LYS A N 1
ATOM 1586 C CA . LYS A 1 219 ? 2.074 -5.700 -37.777 1.00 48.28 195 LYS A CA 1
ATOM 1587 C C . LYS A 1 219 ? 2.372 -4.777 -36.628 1.00 46.89 195 LYS A C 1
ATOM 1588 O O . LYS A 1 219 ? 3.525 -4.537 -36.294 1.00 52.00 195 LYS A O 1
ATOM 1594 N N . ILE A 1 220 ? 1.325 -4.227 -36.039 1.00 48.86 196 ILE A N 1
ATOM 1595 C CA . ILE A 1 220 ? 1.498 -3.289 -34.958 1.00 44.00 196 ILE A CA 1
ATOM 1596 C C . ILE A 1 220 ? 1.637 -4.074 -33.649 1.00 53.98 196 ILE A C 1
ATOM 1597 O O . ILE A 1 220 ? 0.674 -4.288 -32.905 1.00 49.78 196 ILE A O 1
ATOM 1602 N N . THR A 1 221 ? 2.860 -4.521 -33.410 1.00 54.42 197 THR A N 1
ATOM 1603 C CA . THR A 1 221 ? 3.208 -5.303 -32.239 1.00 50.92 197 THR A CA 1
ATOM 1604 C C . THR A 1 221 ? 3.592 -4.376 -31.093 1.00 53.83 197 THR A C 1
ATOM 1605 O O . THR A 1 221 ? 3.602 -3.156 -31.253 1.00 54.43 197 THR A O 1
ATOM 1609 N N . GLU A 1 222 ? 3.926 -4.955 -29.941 1.00 52.01 198 GLU A N 1
ATOM 1610 C CA . GLU A 1 222 ? 4.280 -4.165 -28.772 1.00 50.52 198 GLU A CA 1
ATOM 1611 C C . GLU A 1 222 ? 5.580 -3.398 -28.970 1.00 47.95 198 GLU A C 1
ATOM 1612 O O . GLU A 1 222 ? 5.703 -2.241 -28.547 1.00 52.53 198 GLU A O 1
ATOM 1618 N N . ASP A 1 223 ? 6.557 -4.047 -29.588 1.00 46.28 199 ASP A N 1
ATOM 1619 C CA . ASP A 1 223 ? 7.797 -3.380 -29.961 1.00 50.58 199 ASP A CA 1
ATOM 1620 C C . ASP A 1 223 ? 7.518 -2.120 -30.798 1.00 48.05 199 ASP A C 1
ATOM 1621 O O . ASP A 1 223 ? 8.101 -1.069 -30.560 1.00 46.77 199 ASP A O 1
ATOM 1626 N N . VAL A 1 224 ? 6.606 -2.232 -31.759 1.00 46.80 200 VAL A N 1
ATOM 1627 C CA . VAL A 1 224 ? 6.260 -1.105 -32.626 1.00 49.36 200 VAL A CA 1
ATOM 1628 C C . VAL A 1 224 ? 5.613 0.006 -31.796 1.00 52.33 200 VAL A C 1
ATOM 1629 O O . VAL A 1 224 ? 6.037 1.163 -31.866 1.00 50.58 200 VAL A O 1
ATOM 1633 N N . ILE A 1 225 ? 4.631 -0.352 -30.961 1.00 48.16 201 ILE A N 1
ATOM 1634 C CA . ILE A 1 225 ? 4.037 0.620 -30.044 1.00 44.31 201 ILE A CA 1
ATOM 1635 C C . ILE A 1 225 ? 5.091 1.296 -29.175 1.00 48.06 201 ILE A C 1
ATOM 1636 O O . ILE A 1 225 ? 5.123 2.527 -29.067 1.00 46.41 201 ILE A O 1
ATOM 1641 N N . ASP A 1 226 ? 5.948 0.482 -28.557 1.00 47.83 202 ASP A N 1
ATOM 1642 C CA . ASP A 1 226 ? 7.056 0.971 -27.741 1.00 47.71 202 ASP A CA 1
ATOM 1643 C C . ASP A 1 226 ? 7.931 1.971 -28.501 1.00 52.21 202 ASP A C 1
ATOM 1644 O O . ASP A 1 226 ? 8.302 3.027 -27.970 1.00 50.88 202 ASP A O 1
ATOM 1649 N N . TYR A 1 227 ? 8.289 1.616 -29.735 1.00 49.20 203 TYR A N 1
ATOM 1650 C CA . TYR A 1 227 ? 9.102 2.502 -30.563 1.00 49.95 203 TYR A CA 1
ATOM 1651 C C . TYR A 1 227 ? 8.331 3.775 -30.883 1.00 49.10 203 TYR A C 1
ATOM 1652 O O . TYR A 1 227 ? 8.874 4.870 -30.793 1.00 48.79 203 TYR A O 1
ATOM 1661 N N . THR A 1 228 ? 7.056 3.639 -31.228 1.00 46.42 204 THR A N 1
ATOM 1662 C CA . THR A 1 228 ? 6.227 4.818 -31.449 1.00 46.44 204 THR A CA 1
ATOM 1663 C C . THR A 1 228 ? 6.105 5.736 -30.209 1.00 49.89 204 THR A C 1
ATOM 1664 O O . THR A 1 228 ? 6.345 6.945 -30.296 1.00 51.57 204 THR A O 1
ATOM 1668 N N . ILE A 1 229 ? 5.579 5.192 -29.118 1.00 48.71 205 ILE A N 1
ATOM 1669 C CA . ILE A 1 229 ? 5.369 5.946 -27.873 1.00 49.66 205 ILE A CA 1
ATOM 1670 C C . ILE A 1 229 ? 6.591 6.381 -27.059 1.00 51.49 205 ILE A C 1
ATOM 1671 O O . ILE A 1 229 ? 6.596 7.455 -26.470 1.00 55.70 205 ILE A O 1
ATOM 1676 N N . LYS A 1 230 ? 7.605 5.527 -27.004 1.00 54.22 206 LYS A N 1
ATOM 1677 C CA . LYS A 1 230 ? 8.755 5.743 -26.136 1.00 59.85 206 LYS A CA 1
ATOM 1678 C C . LYS A 1 230 ? 8.319 5.736 -24.674 1.00 61.61 206 LYS A C 1
ATOM 1679 O O . LYS A 1 230 ? 7.632 4.824 -24.230 1.00 64.58 206 LYS A O 1
ATOM 1685 N N . ASP A 1 231 ? 8.729 6.755 -23.930 1.00 66.65 207 ASP A N 1
ATOM 1686 C CA . ASP A 1 231 ? 8.402 6.875 -22.512 1.00 66.75 207 ASP A CA 1
ATOM 1687 C C . ASP A 1 231 ? 7.254 7.843 -22.285 1.00 61.32 207 ASP A C 1
ATOM 1688 O O . ASP A 1 231 ? 7.017 8.285 -21.167 1.00 67.75 207 ASP A O 1
ATOM 1693 N N . GLY A 1 232 ? 6.572 8.197 -23.364 1.00 57.41 208 GLY A N 1
ATOM 1694 C CA . GLY A 1 232 ? 5.548 9.216 -23.339 1.00 54.94 208 GLY A CA 1
ATOM 1695 C C . GLY A 1 232 ? 4.272 8.800 -22.636 1.00 56.00 208 GLY A C 1
ATOM 1696 O O . GLY A 1 232 ? 3.396 9.637 -22.409 1.00 56.82 208 GLY A O 1
ATOM 1697 N N . TYR A 1 233 ? 4.147 7.518 -22.301 1.00 54.23 209 TYR A N 1
ATOM 1698 C CA . TYR A 1 233 ? 3.004 7.069 -21.508 1.00 54.11 209 TYR A CA 1
ATOM 1699 C C . TYR A 1 233 ? 3.087 7.547 -20.057 1.00 54.42 209 TYR A C 1
ATOM 1700 O O . TYR A 1 233 ? 4.168 7.840 -19.549 1.00 55.17 209 TYR A O 1
ATOM 1709 N N . GLU A 1 234 ? 1.938 7.571 -19.395 1.00 54.18 210 GLU A N 1
ATOM 1710 C CA . GLU A 1 234 ? 1.855 7.946 -17.992 1.00 52.81 210 GLU A CA 1
ATOM 1711 C C . GLU A 1 234 ? 1.214 6.849 -17.151 1.00 52.30 210 GLU A C 1
ATOM 1712 O O . GLU A 1 234 ? 0.233 6.236 -17.555 1.00 48.76 210 GLU A O 1
ATOM 1718 N N . GLU A 1 235 ? 1.796 6.594 -15.989 1.00 48.22 211 GLU A N 1
ATOM 1719 C CA . GLU A 1 235 ? 1.258 5.637 -15.039 1.00 51.51 211 GLU A CA 1
ATOM 1720 C C . GLU A 1 235 ? 1.090 6.358 -13.706 1.00 55.96 211 GLU A C 1
ATOM 1721 O O . GLU A 1 235 ? 2.023 6.988 -13.223 1.00 53.84 211 G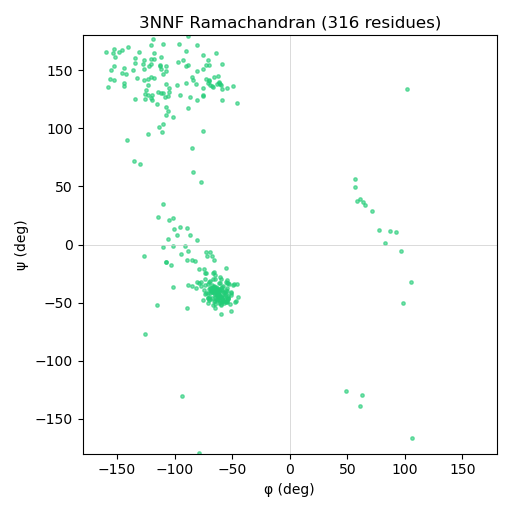LU A O 1
ATOM 1727 N N . ASP A 1 236 ? -0.090 6.260 -13.107 1.00 56.20 212 ASP A N 1
ATOM 1728 C CA . ASP A 1 236 ? -0.381 6.991 -11.878 1.00 50.83 212 ASP A CA 1
ATOM 1729 C C . ASP A 1 236 ? -0.878 6.094 -10.759 1.00 49.05 212 ASP A C 1
ATOM 1730 O O . ASP A 1 236 ? -1.499 5.066 -11.007 1.00 46.73 212 ASP A O 1
ATOM 1735 N N . GLU A 1 237 ? -0.605 6.492 -9.521 1.00 56.74 213 GLU A N 1
ATOM 1736 C CA . GLU A 1 237 ? -1.129 5.769 -8.369 1.00 50.49 213 GLU A CA 1
ATOM 1737 C C . GLU A 1 237 ? -2.566 6.206 -8.146 1.00 48.29 213 GLU A C 1
ATOM 1738 O O . GLU A 1 237 ? -2.937 7.345 -8.458 1.00 46.78 213 GLU A O 1
ATOM 1744 N N . TYR A 1 238 ? -3.378 5.288 -7.628 1.00 46.35 214 TYR A N 1
ATOM 1745 C CA . TYR A 1 238 ? -4.803 5.547 -7.402 1.00 48.09 214 TYR A CA 1
ATOM 1746 C C . TYR A 1 238 ? -5.211 5.055 -6.009 1.00 49.77 214 TYR A C 1
ATOM 1747 O O . TYR A 1 238 ? -5.000 3.886 -5.689 1.00 48.26 214 TYR A O 1
ATOM 1756 N N . ASN A 1 239 ? -5.801 5.926 -5.187 1.00 51.38 215 ASN A N 1
ATOM 1757 C CA . ASN A 1 239 ? -6.475 5.446 -3.973 1.00 48.55 215 ASN A CA 1
ATOM 1758 C C . ASN A 1 239 ? -7.939 5.209 -4.275 1.00 44.64 215 ASN A C 1
ATOM 1759 O O . ASN A 1 239 ? -8.476 5.772 -5.229 1.00 51.41 215 ASN A O 1
ATOM 1764 N N . LEU A 1 240 ? -8.597 4.388 -3.466 1.00 49.17 216 LEU A N 1
ATOM 1765 C CA . LEU A 1 240 ? -10.027 4.177 -3.654 1.00 49.19 216 LEU A CA 1
ATOM 1766 C C . LEU A 1 240 ? -10.720 5.537 -3.649 1.00 52.83 216 LEU A C 1
ATOM 1767 O O . LEU A 1 240 ? -10.424 6.393 -2.813 1.00 48.85 216 LEU A O 1
ATOM 1772 N N . GLY A 1 241 ? -11.625 5.748 -4.598 1.00 50.36 217 GLY A N 1
ATOM 1773 C CA . GLY A 1 241 ? -12.212 7.060 -4.762 1.00 48.35 217 GLY A CA 1
ATOM 1774 C C . GLY A 1 241 ? -11.694 7.817 -5.973 1.00 51.38 217 GLY A C 1
ATOM 1775 O O . GLY A 1 241 ? -12.435 8.606 -6.548 1.00 52.53 217 GLY A O 1
ATOM 1776 N N . ASP A 1 242 ? -10.427 7.608 -6.335 1.00 47.41 218 ASP A N 1
ATOM 1777 C CA . ASP A 1 242 ? -9.864 8.160 -7.572 1.00 48.58 218 ASP A CA 1
ATOM 1778 C C . ASP A 1 242 ? -10.410 7.415 -8.809 1.00 47.89 218 ASP A C 1
ATOM 1779 O O . ASP A 1 242 ? -10.830 6.260 -8.725 1.00 48.93 218 ASP A O 1
ATOM 1784 N N . ALA A 1 243 ? -10.419 8.080 -9.955 1.00 43.48 219 ALA A N 1
ATOM 1785 C CA . ALA A 1 243 ? -10.778 7.408 -11.203 1.00 46.29 219 ALA A CA 1
ATOM 1786 C C . ALA A 1 243 ? -9.972 7.980 -12.368 1.00 47.36 219 ALA A C 1
ATOM 1787 O O . ALA A 1 243 ? -9.300 9.004 -12.220 1.00 44.94 219 ALA A O 1
ATOM 1789 N N . PHE A 1 244 ? -10.014 7.294 -13.508 1.00 44.91 220 PHE A N 1
ATOM 1790 C CA . PHE A 1 244 ? -9.297 7.742 -14.701 1.00 41.96 220 PHE A CA 1
ATOM 1791 C C . PHE A 1 244 ? -10.332 7.950 -15.775 1.00 40.03 220 PHE A C 1
ATOM 1792 O O . PHE A 1 244 ? -11.158 7.075 -16.035 1.00 41.05 220 PHE A O 1
ATOM 1800 N N . PHE A 1 245 ? -10.332 9.141 -16.354 1.00 41.86 221 PHE A N 1
ATOM 1801 C CA . PHE A 1 245 ? -11.300 9.481 -17.369 1.00 43.95 221 PHE A CA 1
ATOM 1802 C C . PHE A 1 245 ? -10.548 9.615 -18.700 1.00 45.51 221 PHE A C 1
ATOM 1803 O O . PHE A 1 245 ? -9.513 10.268 -18.770 1.00 45.81 221 PHE A O 1
ATOM 1811 N N . PHE A 1 246 ? -11.039 8.966 -19.751 1.00 47.73 222 PHE A N 1
ATOM 1812 C CA . PHE A 1 246 ? -10.315 8.988 -21.032 1.00 44.77 222 PHE A CA 1
ATOM 1813 C C . PHE A 1 246 ? -11.219 8.738 -22.205 1.00 41.96 222 PHE A C 1
ATOM 1814 O O . PHE A 1 246 ? -12.134 7.918 -22.124 1.00 43.59 222 PHE A O 1
ATOM 1822 N N . ASN A 1 247 ? -10.959 9.432 -23.311 1.00 44.31 223 ASN A N 1
ATOM 1823 C CA . ASN A 1 247 ? -11.761 9.234 -24.502 1.00 39.27 223 ASN A CA 1
ATOM 1824 C C . ASN A 1 247 ? -11.302 7.985 -25.259 1.00 42.93 223 ASN A C 1
ATOM 1825 O O . ASN A 1 247 ? -10.280 7.385 -24.929 1.00 43.30 223 ASN A O 1
ATOM 1830 N N . LYS A 1 248 ? -12.065 7.595 -26.269 1.00 41.01 224 LYS A N 1
ATOM 1831 C CA . LYS A 1 248 ? -11.892 6.308 -26.910 1.00 42.06 224 LYS A CA 1
ATOM 1832 C C . LYS A 1 248 ? -10.752 6.250 -27.948 1.00 44.36 224 LYS A C 1
ATOM 1833 O O . LYS A 1 248 ? -10.545 5.222 -28.587 1.00 41.69 224 LYS A O 1
ATOM 1839 N N . TYR A 1 249 ? -10.006 7.339 -28.089 1.00 43.70 225 TYR A N 1
ATOM 1840 C CA . TYR A 1 249 ? -8.834 7.361 -28.971 1.00 44.41 225 TYR A CA 1
ATOM 1841 C C . TYR A 1 249 ? -7.556 7.230 -28.173 1.00 44.45 225 TYR A C 1
ATOM 1842 O O . TYR A 1 249 ? -6.484 7.234 -28.737 1.00 44.85 225 TYR A O 1
ATOM 1851 N N . VAL A 1 250 ? -7.667 7.146 -26.850 1.00 41.89 226 VAL A N 1
ATOM 1852 C CA . VAL A 1 250 ? -6.490 7.040 -26.014 1.00 39.50 226 VAL A CA 1
ATOM 1853 C C . VAL A 1 250 ? -5.976 5.615 -25.994 1.00 41.48 226 VAL A C 1
ATOM 1854 O O . VAL A 1 250 ? -6.707 4.688 -25.639 1.00 45.29 226 VAL A O 1
ATOM 1858 N N . LEU A 1 251 ? -4.708 5.452 -26.352 1.00 41.41 227 LEU A N 1
ATOM 1859 C CA . LEU A 1 251 ? -4.040 4.156 -26.266 1.00 44.77 227 LEU A CA 1
ATOM 1860 C C . LEU A 1 251 ? -3.700 3.831 -24.804 1.00 42.16 227 LEU A C 1
ATOM 1861 O O . LEU A 1 251 ? -3.074 4.627 -24.093 1.00 43.04 227 LEU A O 1
ATOM 1866 N N . HIS A 1 252 ? -4.092 2.649 -24.356 1.00 41.88 228 HIS A N 1
ATOM 1867 C CA . HIS A 1 252 ? -3.913 2.306 -22.951 1.00 42.47 228 HIS A CA 1
ATOM 1868 C C . HIS A 1 252 ? -3.759 0.802 -22.799 1.00 43.68 228 HIS A C 1
ATOM 1869 O O . HIS A 1 252 ? -4.105 0.046 -23.721 1.00 42.36 228 HIS A O 1
ATOM 1876 N N . GLN A 1 253 ? -3.216 0.378 -21.654 1.00 40.49 229 GLN A N 1
ATOM 1877 C CA . GLN A 1 253 ? -3.111 -1.043 -21.305 1.00 42.32 229 GLN A CA 1
ATOM 1878 C C . GLN A 1 253 ? -3.081 -1.281 -19.790 1.00 45.96 229 GLN A C 1
ATOM 1879 O O . GLN A 1 253 ? -2.830 -0.363 -19.009 1.00 42.72 229 GLN A O 1
ATOM 1885 N N . SER A 1 254 ? -3.308 -2.532 -19.397 1.00 45.45 230 SER A N 1
ATOM 1886 C CA . SER A 1 254 ? -3.085 -2.974 -18.032 1.00 43.89 230 SER A CA 1
ATOM 1887 C C . SER A 1 254 ? -1.602 -3.140 -17.768 1.00 50.52 230 SER A C 1
ATOM 1888 O O . SER A 1 254 ? -0.838 -3.443 -18.675 1.00 49.21 230 SER A O 1
ATOM 1891 N N . VAL A 1 255 ? -1.219 -2.951 -16.508 1.00 49.09 231 VAL A N 1
ATOM 1892 C CA . VAL A 1 255 ? 0.142 -3.119 -16.01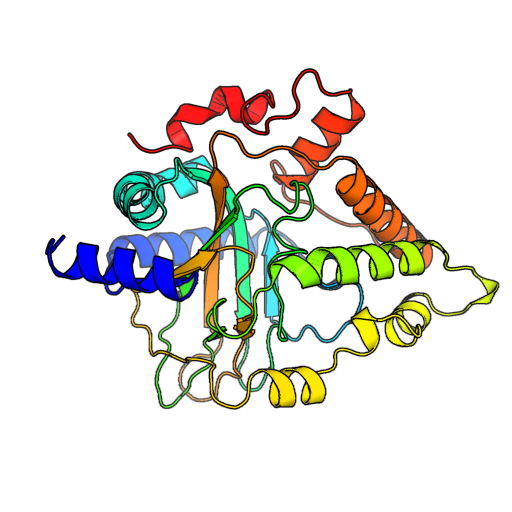5 1.00 50.78 231 VAL A CA 1
ATOM 1893 C C . VAL A 1 255 ? 0.116 -4.348 -15.128 1.00 51.25 231 VAL A C 1
ATOM 1894 O O . VAL A 1 255 ? -0.879 -4.603 -14.472 1.00 50.49 231 VAL A O 1
ATOM 1898 N N . PRO A 1 256 ? 1.206 -5.116 -15.083 1.00 52.21 232 PRO A N 1
ATOM 1899 C CA . PRO A 1 256 ? 1.133 -6.263 -14.164 1.00 51.83 232 PRO A CA 1
ATOM 1900 C C . PRO A 1 256 ? 1.032 -5.861 -12.676 1.00 46.71 232 PRO A C 1
ATOM 1901 O O . PRO A 1 256 ? 1.638 -4.874 -12.254 1.00 44.27 232 PRO A O 1
ATOM 1905 N N . LEU A 1 257 ? 0.265 -6.636 -11.912 1.00 46.09 233 LEU A N 1
ATOM 1906 C CA . LEU A 1 257 ? 0.164 -6.480 -10.454 1.00 49.88 233 LEU A CA 1
ATOM 1907 C C . LEU A 1 257 ? 1.247 -7.318 -9.772 1.00 49.51 233 LEU A C 1
ATOM 1908 O O . LEU A 1 257 ? 1.262 -8.539 -9.912 1.00 52.53 233 LEU A O 1
ATOM 1913 N N . LYS A 1 258 ? 2.160 -6.676 -9.052 1.00 47.77 234 LYS A N 1
ATOM 1914 C CA . LYS A 1 258 ? 3.102 -7.425 -8.216 1.00 54.27 234 LYS A CA 1
ATOM 1915 C C . LYS A 1 258 ? 2.423 -8.063 -6.974 1.00 53.39 234 LYS A C 1
ATOM 1916 O O . LYS A 1 258 ? 1.589 -7.433 -6.341 1.00 53.52 234 LYS A O 1
ATOM 1922 N N . PRO A 1 259 ? 2.794 -9.310 -6.619 1.00 53.32 235 PRO A N 1
ATOM 1923 C CA . PRO A 1 259 ? 2.195 -10.003 -5.466 1.00 53.36 235 PRO A CA 1
ATOM 1924 C C . PRO A 1 259 ? 2.480 -9.316 -4.133 1.00 52.51 235 PRO A C 1
ATOM 1925 O O . PRO A 1 259 ? 3.412 -8.510 -4.004 1.00 51.28 235 PRO A O 1
ATOM 1929 N N . GLY A 1 260 ? 1.713 -9.716 -3.125 1.00 55.41 236 GLY A N 1
ATOM 1930 C CA . GLY A 1 260 ? 1.851 -9.218 -1.770 1.00 53.22 236 GLY A CA 1
ATOM 1931 C C . GLY A 1 260 ? 0.959 -8.086 -1.299 1.00 55.53 236 GLY A C 1
ATOM 1932 O O . GLY A 1 260 ? 1.004 -7.735 -0.126 1.00 57.23 236 GLY A O 1
ATOM 1933 N N . LEU A 1 261 ? 0.150 -7.511 -2.180 1.00 50.20 237 LEU A N 1
ATOM 1934 C CA . LEU A 1 261 ? -0.794 -6.487 -1.745 1.00 47.74 237 LEU A CA 1
ATOM 1935 C C . LEU A 1 261 ? -2.252 -6.904 -1.921 1.00 56.31 237 LEU A C 1
ATOM 1936 O O . LEU A 1 261 ? -3.038 -6.840 -0.983 1.00 61.06 237 LEU A O 1
ATOM 1941 N N . HIS A 1 262 ? -2.601 -7.341 -3.125 1.00 49.77 238 HIS A N 1
ATOM 1942 C CA . HIS A 1 262 ? -3.957 -7.775 -3.422 1.00 48.69 238 HIS A CA 1
ATOM 1943 C C . HIS A 1 262 ? -3.926 -9.162 -4.028 1.00 49.78 238 HIS A C 1
ATOM 1944 O O . HIS A 1 262 ? -3.050 -9.469 -4.824 1.00 51.49 238 HIS A O 1
ATOM 1951 N N . LYS A 1 263 ? -4.890 -9.998 -3.668 1.00 50.80 239 LYS A N 1
ATOM 1952 C CA . LYS A 1 263 ? -5.025 -11.282 -4.323 1.00 52.89 239 LYS A CA 1
ATOM 1953 C C . LYS A 1 263 ? -5.463 -11.019 -5.753 1.00 54.11 239 LYS A C 1
ATOM 1954 O O . LYS A 1 263 ? -5.024 -11.674 -6.689 1.00 57.33 239 LYS A O 1
ATOM 1960 N N . LEU A 1 264 ? -6.365 -10.055 -5.892 1.00 53.49 240 LEU A N 1
ATOM 1961 C CA . LEU A 1 264 ? -6.924 -9.671 -7.176 1.00 52.57 240 LEU A CA 1
ATOM 1962 C C . LEU A 1 264 ? -7.184 -8.171 -7.194 1.00 51.79 240 LEU A C 1
ATOM 1963 O O . LEU A 1 264 ? -7.521 -7.590 -6.171 1.00 52.97 240 LEU A O 1
ATOM 1968 N N . ARG A 1 265 ? -7.051 -7.544 -8.354 1.00 52.34 241 ARG A N 1
ATOM 1969 C CA . ARG A 1 265 ? -7.364 -6.127 -8.466 1.00 48.23 241 ARG A CA 1
ATOM 1970 C C . ARG A 1 265 ? -8.479 -5.952 -9.483 1.00 50.59 241 ARG A C 1
ATOM 1971 O O . ARG A 1 265 ? -8.403 -6.464 -10.593 1.00 48.52 241 ARG A O 1
ATOM 1979 N N . ARG A 1 266 ? -9.521 -5.235 -9.089 1.00 51.42 242 ARG A N 1
ATOM 1980 C CA . ARG A 1 266 ? -10.685 -5.070 -9.922 1.00 48.82 242 ARG A CA 1
ATOM 1981 C C . ARG A 1 266 ? -10.761 -3.627 -10.349 1.00 44.94 242 ARG A C 1
ATOM 1982 O O . ARG A 1 266 ? -10.250 -2.745 -9.676 1.00 45.70 242 ARG A O 1
ATOM 1990 N N . ALA A 1 267 ? -11.409 -3.389 -11.473 1.00 41.41 243 ALA A N 1
ATOM 1991 C CA . ALA A 1 267 ? -11.738 -2.039 -11.865 1.00 42.77 243 ALA A CA 1
ATOM 1992 C C . ALA A 1 267 ? -13.084 -2.088 -12.546 1.00 45.15 243 ALA A C 1
ATOM 1993 O O . ALA A 1 267 ? -13.374 -2.993 -13.338 1.00 47.98 243 ALA A O 1
ATOM 1995 N N . PHE A 1 268 ? -13.931 -1.131 -12.204 1.00 45.60 244 PHE A N 1
ATOM 1996 C CA . PHE A 1 268 ? -15.231 -1.036 -12.838 1.00 46.42 244 PHE A CA 1
ATOM 1997 C C . PHE A 1 268 ? -15.172 0.130 -13.826 1.00 44.06 244 PHE A C 1
ATOM 1998 O O . PHE A 1 268 ? -14.654 1.206 -13.504 1.00 43.64 244 PHE A O 1
ATOM 2006 N N . VAL A 1 269 ? -15.689 -0.095 -15.028 1.00 43.19 245 VAL A N 1
ATOM 2007 C CA . VAL A 1 269 ? -15.511 0.853 -16.111 1.00 42.66 245 VAL A CA 1
ATOM 2008 C C . VAL A 1 269 ? -16.853 1.244 -16.690 1.00 42.78 245 VAL A C 1
ATOM 2009 O O . VAL A 1 269 ? -17.623 0.384 -17.102 1.00 44.98 245 VAL A O 1
ATOM 2013 N N . ILE A 1 270 ? -17.137 2.539 -16.743 1.00 42.76 246 ILE A N 1
ATOM 2014 C CA . ILE A 1 270 ? -18.382 2.991 -17.361 1.00 45.00 246 ILE A CA 1
ATOM 2015 C C . ILE A 1 270 ? -18.107 3.621 -18.720 1.00 44.49 246 ILE A C 1
ATOM 2016 O O . ILE A 1 270 ? -17.271 4.511 -18.814 1.00 46.82 246 ILE A O 1
ATOM 2021 N N . ARG A 1 271 ? -18.808 3.161 -19.758 1.00 43.80 247 ARG A N 1
ATOM 2022 C CA . ARG A 1 271 ? -18.677 3.749 -21.092 1.00 52.39 247 ARG A CA 1
ATOM 2023 C C . ARG A 1 271 ? -19.755 4.786 -21.330 1.00 49.56 247 ARG A C 1
ATOM 2024 O O . ARG A 1 271 ? -20.939 4.521 -21.137 1.00 49.58 247 ARG A O 1
ATOM 2032 N N . LEU A 1 272 ? -19.325 5.963 -21.763 1.00 47.39 248 LEU A N 1
ATOM 2033 C CA . LEU A 1 272 ? -20.226 7.071 -22.046 1.00 50.85 248 LEU A CA 1
ATOM 2034 C C . LEU A 1 272 ? -20.151 7.477 -23.520 1.00 51.36 248 LEU A C 1
ATOM 2035 O O . LEU A 1 272 ? -19.071 7.465 -24.114 1.00 52.63 248 LEU A O 1
ATOM 2040 N N . VAL A 1 273 ? -21.287 7.849 -24.105 1.00 55.29 249 VAL A N 1
ATOM 2041 C CA . VAL A 1 273 ? -21.291 8.481 -25.432 1.00 55.59 249 VAL A CA 1
ATOM 2042 C C . VAL A 1 273 ? -21.891 9.893 -25.360 1.00 60.17 249 VAL A C 1
ATOM 2043 O O . VAL A 1 273 ? -22.343 10.336 -24.297 1.00 57.94 249 VAL A O 1
ATOM 2047 N N . ASP A 1 274 ? -21.887 10.602 -26.484 1.00 61.03 250 ASP A N 1
ATOM 2048 C CA . ASP A 1 274 ? -22.525 11.916 -26.549 1.00 60.23 250 ASP A CA 1
ATOM 2049 C C . ASP A 1 274 ? -23.993 11.767 -26.925 1.00 59.89 250 ASP A C 1
ATOM 2050 O O . ASP A 1 274 ? -24.380 10.776 -27.543 1.00 57.02 250 ASP A O 1
ATOM 2055 N N . TYR A 1 275 ? -24.807 12.744 -26.528 1.00 64.75 251 TYR A N 1
ATOM 2056 C CA . TYR A 1 275 ? -26.213 12.813 -26.946 1.00 67.83 251 TYR A CA 1
ATOM 2057 C C . TYR A 1 275 ? -26.400 12.561 -28.463 1.00 67.45 251 TYR A C 1
ATOM 2058 O O . TYR A 1 275 ? -27.389 11.955 -28.877 1.00 65.87 251 TYR A O 1
ATOM 2067 N N . ASP A 1 276 ? -25.429 13.000 -29.272 1.00 66.64 252 ASP A N 1
ATOM 2068 C CA . ASP A 1 276 ? -25.494 12.901 -30.742 1.00 68.25 252 ASP A CA 1
ATOM 2069 C C . ASP A 1 276 ? -24.755 11.703 -31.364 1.00 66.97 252 ASP A C 1
ATOM 2070 O O . ASP A 1 276 ? -24.629 11.607 -32.581 1.00 67.39 252 ASP A O 1
ATOM 2075 N N . THR A 1 277 ? -24.276 10.792 -30.529 1.00 65.66 253 THR A N 1
ATOM 2076 C CA . THR A 1 277 ? -23.530 9.635 -31.009 1.00 64.24 253 THR A CA 1
ATOM 2077 C C . THR A 1 277 ? -24.404 8.663 -31.805 1.00 62.31 253 THR A C 1
ATOM 2078 O O . THR A 1 277 ? -25.530 8.345 -31.414 1.00 65.17 253 THR A O 1
ATOM 2082 N N . ARG A 1 278 ? -23.867 8.184 -32.921 1.00 61.47 254 ARG A N 1
ATOM 2083 C CA . ARG A 1 278 ? -24.629 7.358 -33.843 1.00 63.37 254 ARG A CA 1
ATOM 2084 C C . ARG A 1 278 ? -24.158 5.920 -33.897 1.00 62.51 254 ARG A C 1
ATOM 2085 O O . ARG A 1 278 ? -22.986 5.624 -33.681 1.00 59.84 254 ARG A O 1
ATOM 2093 N N . VAL A 1 279 ? -25.097 5.034 -34.199 1.00 61.15 255 VAL A N 1
ATOM 2094 C CA . VAL A 1 279 ? -24.818 3.625 -34.401 1.00 62.96 255 VAL A CA 1
ATOM 2095 C C . VAL A 1 279 ? -24.040 3.409 -35.696 1.00 64.03 255 VAL A C 1
ATOM 2096 O O . VAL A 1 279 ? -24.288 4.084 -36.691 1.00 68.59 255 VAL A O 1
ATOM 2100 N N . ASP A 1 280 ? -23.091 2.481 -35.684 1.00 62.98 256 ASP A N 1
ATOM 2101 C CA . ASP A 1 280 ? -22.389 2.109 -36.909 1.00 64.15 256 ASP A CA 1
ATOM 2102 C C . ASP A 1 280 ? -22.811 0.701 -37.256 1.00 65.27 256 ASP A C 1
ATOM 2103 O O . ASP A 1 280 ? -22.261 -0.266 -36.720 1.00 63.96 256 ASP A O 1
ATOM 2108 N N . GLU A 1 281 ? -23.792 0.587 -38.144 1.00 62.20 257 GLU A N 1
ATOM 2109 C CA . GLU A 1 281 ? -24.355 -0.711 -38.490 1.00 62.20 257 GLU A CA 1
ATOM 2110 C C . GLU A 1 281 ? -23.342 -1.599 -39.179 1.00 61.56 257 GLU A C 1
ATOM 2111 O O . GLU A 1 281 ? -23.401 -2.822 -39.089 1.00 63.00 257 GLU A O 1
ATOM 2117 N N . GLU A 1 282 ? -22.412 -0.980 -39.884 1.00 62.87 258 GLU A N 1
ATOM 2118 C CA . GLU A 1 282 ? -21.466 -1.748 -40.666 1.00 66.38 258 GLU A CA 1
ATOM 2119 C C . GLU A 1 282 ? -20.476 -2.487 -39.769 1.00 67.77 258 GLU A C 1
ATOM 2120 O O . GLU A 1 282 ? -20.283 -3.696 -39.932 1.00 69.51 258 GLU A O 1
ATOM 2126 N N . ARG A 1 283 ? -19.854 -1.793 -38.814 1.00 63.37 259 ARG A N 1
ATOM 2127 C CA . ARG A 1 283 ? -18.937 -2.512 -37.928 1.00 64.32 259 ARG A CA 1
ATOM 2128 C C . ARG A 1 283 ? -19.704 -3.513 -37.073 1.00 62.06 259 ARG A C 1
ATOM 2129 O O . ARG A 1 283 ? -19.222 -4.616 -36.792 1.00 59.68 259 ARG A O 1
ATOM 2137 N N . LEU A 1 284 ? -20.909 -3.136 -36.670 1.00 62.47 260 LEU A N 1
ATOM 2138 C CA . LEU A 1 284 ? -21.710 -4.030 -35.854 1.00 59.90 260 LEU A CA 1
ATOM 2139 C C . LEU A 1 284 ? -21.895 -5.341 -36.601 1.00 63.32 260 LEU A C 1
ATOM 2140 O O . LEU A 1 284 ? -21.789 -6.420 -36.017 1.00 64.02 260 LEU A O 1
ATOM 2145 N N . GLY A 1 285 ? -22.152 -5.245 -37.905 1.00 63.00 261 GLY A N 1
ATOM 2146 C CA . GLY A 1 285 ? -22.302 -6.426 -38.733 1.00 61.70 261 GLY A CA 1
ATOM 2147 C C . GLY A 1 285 ? -21.039 -7.261 -38.821 1.00 60.52 261 GLY A C 1
ATOM 2148 O O . GLY A 1 285 ? -21.095 -8.487 -38.779 1.00 64.62 261 GLY A O 1
ATOM 2149 N N . LEU A 1 286 ? -19.896 -6.598 -38.960 1.00 61.66 262 LEU A N 1
ATOM 2150 C CA . LEU A 1 286 ? -18.612 -7.294 -39.011 1.00 63.33 262 LEU A CA 1
ATOM 2151 C C . LEU A 1 286 ? -18.381 -8.104 -37.739 1.00 63.46 262 LEU A C 1
ATOM 2152 O O . LEU A 1 286 ? -17.977 -9.266 -37.785 1.00 61.81 262 LEU A O 1
ATOM 2157 N N . PHE A 1 287 ? -18.627 -7.474 -36.595 1.00 63.68 263 PHE A N 1
ATOM 2158 C CA . PHE A 1 287 ? -18.422 -8.135 -35.316 1.00 66.10 263 PHE A CA 1
ATOM 2159 C C . PHE A 1 287 ? -19.329 -9.338 -35.146 1.00 63.43 263 PHE A C 1
ATOM 2160 O O . PHE A 1 287 ? -18.895 -10.397 -34.694 1.00 61.93 263 PHE A O 1
ATOM 2168 N N . SER A 1 288 ? -20.590 -9.171 -35.524 1.00 62.24 264 SER A N 1
ATOM 2169 C CA . SER A 1 288 ? -21.556 -10.254 -35.424 1.00 66.37 264 SER A CA 1
ATOM 2170 C C . SER A 1 288 ? -21.113 -11.431 -36.271 1.00 67.74 264 SER A C 1
ATOM 2171 O O . SER A 1 288 ? -21.092 -12.572 -35.805 1.00 71.95 264 SER A O 1
ATOM 2174 N N . LYS A 1 289 ? -20.760 -11.153 -37.520 1.00 66.62 265 LYS A N 1
ATOM 2175 C CA . LYS A 1 289 ? -20.328 -12.209 -38.423 1.00 68.56 265 LYS A CA 1
ATOM 2176 C C . LYS A 1 289 ? -19.095 -12.923 -37.879 1.00 62.55 265 LYS A C 1
ATOM 2177 O O . LYS A 1 289 ? -19.020 -14.148 -37.891 1.00 65.23 265 LYS A O 1
ATOM 2183 N N . TYR A 1 290 ? -18.126 -12.156 -37.401 1.00 60.96 266 TYR A N 1
ATOM 2184 C CA . TYR A 1 290 ? -16.919 -12.759 -36.864 1.00 60.32 266 TYR A CA 1
ATOM 2185 C C . TYR A 1 290 ? -17.255 -13.598 -35.626 1.00 61.62 266 TYR A C 1
ATOM 2186 O O . TYR A 1 290 ? -16.816 -14.738 -35.500 1.00 60.59 266 TYR A O 1
ATOM 2195 N N . SER A 1 291 ? -18.051 -13.024 -34.730 1.00 61.19 267 SER A N 1
ATOM 2196 C CA . SER A 1 291 ? -18.523 -13.730 -33.539 1.00 68.72 267 SER A CA 1
ATOM 2197 C C . SER A 1 291 ? -19.227 -15.020 -33.937 1.00 66.66 267 SER A C 1
ATOM 2198 O O . SER A 1 291 ? -18.926 -16.093 -33.415 1.00 64.57 267 SER A O 1
ATOM 2201 N N . GLN A 1 292 ? -20.148 -14.902 -34.890 1.00 70.24 268 GLN A N 1
ATOM 2202 C CA . GLN A 1 292 ? -20.893 -16.041 -35.414 1.00 70.55 268 GLN A CA 1
ATOM 2203 C C . GLN A 1 292 ? -19.962 -17.137 -35.925 1.00 71.80 268 GLN A C 1
ATOM 2204 O O . GLN A 1 292 ? -20.109 -18.316 -35.598 1.00 72.50 268 GLN A O 1
ATOM 2210 N N . LEU A 1 293 ? -18.995 -16.727 -36.728 1.00 68.24 269 LEU A N 1
ATOM 2211 C CA . LEU A 1 293 ? -18.043 -17.635 -37.336 1.00 69.21 269 LEU A CA 1
ATOM 2212 C C . LEU A 1 293 ? -17.219 -18.360 -36.271 1.00 67.96 269 LEU A C 1
ATOM 2213 O O . LEU A 1 293 ? -16.967 -19.556 -36.367 1.00 69.96 269 LEU A O 1
ATOM 2218 N N . HIS A 1 294 ? -16.796 -17.616 -35.259 1.00 62.90 270 HIS A N 1
ATOM 2219 C CA . HIS A 1 294 ? -15.966 -18.157 -34.194 1.00 66.53 270 HIS A CA 1
ATOM 2220 C C . HIS A 1 294 ? -16.742 -19.168 -33.344 1.00 68.98 270 HIS A C 1
ATOM 2221 O O . HIS A 1 294 ? -16.240 -20.252 -33.034 1.00 66.92 270 HIS A O 1
ATOM 2228 N N . SER A 1 295 ? -17.965 -18.805 -32.966 1.00 67.52 271 SER A N 1
ATOM 2229 C CA . SER A 1 295 ? -18.826 -19.706 -32.201 1.00 74.05 271 SER A CA 1
ATOM 2230 C C . SER A 1 295 ? -19.141 -20.987 -32.996 1.00 72.80 271 SER A C 1
ATOM 2231 O O . SER A 1 295 ? -19.126 -22.095 -32.454 1.00 72.58 271 SER A O 1
ATOM 2234 N N . ARG A 1 296 ? -19.390 -20.844 -34.291 1.00 74.01 272 ARG A N 1
ATOM 2235 C CA . ARG A 1 296 ? -19.682 -22.008 -35.119 1.00 72.13 272 ARG A CA 1
ATOM 2236 C C . ARG A 1 296 ? -18.502 -22.982 -35.192 1.00 72.68 272 ARG A C 1
ATOM 2237 O O . ARG A 1 296 ? -18.678 -24.190 -35.086 1.00 78.98 272 ARG A O 1
ATOM 2245 N N . TYR A 1 297 ? -17.297 -22.459 -35.361 1.00 68.95 273 TYR A N 1
ATOM 2246 C CA . TYR A 1 297 ? -16.121 -23.310 -35.493 1.00 66.82 273 TYR A CA 1
ATOM 2247 C C . TYR A 1 297 ? -15.730 -23.952 -34.164 1.00 69.60 273 TYR A C 1
ATOM 2248 O O . TYR A 1 297 ? -15.375 -25.132 -34.103 1.00 68.84 273 TYR A O 1
ATOM 2257 N N . TYR A 1 298 ? -15.785 -23.173 -33.092 1.00 68.31 274 TYR A N 1
ATOM 2258 C CA . TYR A 1 298 ? -15.358 -23.680 -31.800 1.00 68.46 274 TYR A CA 1
ATOM 2259 C C . TYR A 1 298 ? -16.485 -24.332 -30.980 1.00 69.55 274 TYR A C 1
ATOM 2260 O O . TYR A 1 298 ? -16.246 -24.849 -29.889 1.00 67.80 274 TYR A O 1
ATOM 2269 N N . LYS A 1 299 ? -17.696 -24.325 -31.532 1.00 70.52 275 LYS A N 1
ATOM 2270 C CA . LYS A 1 299 ? -18.856 -24.915 -30.874 1.00 73.50 275 LYS A CA 1
ATOM 2271 C C . LYS A 1 299 ? -19.030 -24.277 -29.502 1.00 74.95 275 LYS A C 1
ATOM 2272 O O . LYS A 1 299 ? -19.041 -24.960 -28.479 1.00 71.55 275 LYS A O 1
ATOM 2278 N N . THR A 1 300 ? -19.146 -22.959 -29.479 1.00 71.54 276 THR A N 1
ATOM 2279 C CA . THR A 1 300 ? -19.278 -22.264 -28.217 1.00 74.30 276 THR A CA 1
ATOM 2280 C C . THR A 1 300 ? -20.613 -21.556 -28.209 1.00 77.25 276 THR A C 1
ATOM 2281 O O . THR A 1 300 ? -21.205 -21.312 -29.261 1.00 75.51 276 THR A O 1
ATOM 2285 N N . LEU A 1 301 ? -21.086 -21.232 -27.014 1.00 75.80 277 LEU A N 1
ATOM 2286 C CA . LEU A 1 301 ? -22.366 -20.574 -26.875 1.00 80.80 277 LEU A CA 1
ATOM 2287 C C . LEU A 1 301 ? -22.204 -19.258 -26.114 1.00 86.58 277 LEU A C 1
ATOM 2288 O O . LEU A 1 301 ? -22.203 -19.244 -24.881 1.00 90.29 277 LEU A O 1
ATOM 2293 N N . PRO A 1 302 ? -22.059 -18.146 -26.856 1.00 90.26 278 PRO A N 1
ATOM 2294 C CA . PRO A 1 302 ? -21.896 -16.797 -26.298 1.00 90.14 278 PRO A CA 1
ATOM 2295 C C . PRO A 1 302 ? -23.070 -16.398 -25.412 1.00 89.88 278 PRO A C 1
ATOM 2296 O O . PRO A 1 302 ? -24.221 -16.433 -25.853 1.00 90.93 278 PRO A O 1
ATOM 2300 N N . ARG A 1 303 ? -22.783 -16.020 -24.174 1.00 88.28 279 ARG A N 1
ATOM 2301 C CA . ARG A 1 303 ? -23.833 -15.556 -23.278 1.00 94.29 279 ARG A CA 1
ATOM 2302 C C . ARG A 1 303 ? -23.716 -14.056 -23.090 1.00 90.19 279 ARG A C 1
ATOM 2303 O O . ARG A 1 303 ? -22.618 -13.525 -22.959 1.00 91.08 279 ARG A O 1
ATOM 2311 N N . TYR A 1 304 ? -24.855 -13.381 -23.100 1.00 92.36 280 TYR A N 1
ATOM 2312 C CA . TYR A 1 304 ? -24.894 -11.948 -22.886 1.00 93.08 280 TYR A CA 1
ATOM 2313 C C . TYR A 1 304 ? -25.845 -11.647 -21.742 1.00 95.91 280 TYR A C 1
ATOM 2314 O O . TYR A 1 304 ? -26.959 -12.164 -21.700 1.00 95.57 280 TYR A O 1
ATOM 2323 N N . ASN A 1 305 ? -25.413 -10.804 -20.815 1.00 92.71 281 ASN A N 1
ATOM 2324 C CA . ASN A 1 305 ? -26.261 -10.464 -19.691 1.00 95.48 281 ASN A CA 1
ATOM 2325 C C . ASN A 1 305 ? -27.505 -9.802 -20.239 1.00 93.93 281 ASN A C 1
ATOM 2326 O O . ASN A 1 305 ? -27.429 -9.000 -21.166 1.00 91.86 281 ASN A O 1
ATOM 2331 N N . LYS A 1 306 ? -28.655 -10.135 -19.669 1.00 97.75 282 LYS A N 1
ATOM 2332 C CA . LYS A 1 306 ? -29.895 -9.581 -20.169 1.00 99.02 282 LYS A CA 1
ATOM 2333 C C . LYS A 1 306 ? -29.760 -8.086 -20.014 1.00 94.21 282 LYS A C 1
ATOM 2334 O O . LYS A 1 306 ? -29.238 -7.604 -19.013 1.00 94.32 282 LYS A O 1
ATOM 2340 N N . ASP A 1 307 ? -30.206 -7.347 -21.017 1.00 93.00 283 ASP A N 1
ATOM 2341 C CA . ASP A 1 307 ? -30.037 -5.902 -20.983 1.00 94.71 283 ASP A CA 1
ATOM 2342 C C . ASP A 1 307 ? -28.571 -5.538 -21.202 1.00 86.88 283 ASP A C 1
ATOM 2343 O O . ASP A 1 307 ? -28.090 -4.522 -20.701 1.00 82.02 283 ASP A O 1
ATOM 2348 N N . SER A 1 308 ? -27.855 -6.387 -21.930 1.00 84.10 284 SER A N 1
ATOM 2349 C CA . SER A 1 308 ? -26.545 -6.003 -22.424 1.00 81.64 284 SER A CA 1
ATOM 2350 C C . SER A 1 308 ? -26.802 -4.960 -23.502 1.00 72.00 284 SER A C 1
ATOM 2351 O O . SER A 1 308 ? -27.772 -5.060 -24.246 1.00 70.80 284 SER A O 1
ATOM 2354 N N . VAL A 1 309 ? -25.969 -3.930 -23.551 1.00 69.65 285 VAL A N 1
ATOM 2355 C CA . VAL A 1 309 ? -26.197 -2.839 -24.483 1.00 71.13 285 VAL A CA 1
ATOM 2356 C C . VAL A 1 309 ? -26.028 -3.312 -25.916 1.00 68.23 285 VAL A C 1
ATOM 2357 O O . VAL A 1 309 ? -26.788 -2.922 -26.797 1.00 68.98 285 VAL A O 1
ATOM 2361 N N . LEU A 1 310 ? -25.029 -4.160 -26.133 1.00 67.98 286 LEU A N 1
ATOM 2362 C CA . LEU A 1 310 ? -24.736 -4.682 -27.462 1.00 71.58 286 LEU A CA 1
ATOM 2363 C C . LEU A 1 310 ? -25.934 -5.426 -28.045 1.00 75.29 286 LEU A C 1
ATOM 2364 O O . LEU A 1 310 ? -26.329 -5.199 -29.187 1.00 73.98 286 LEU A O 1
ATOM 2369 N N . VAL A 1 311 ? -26.512 -6.317 -27.248 1.00 74.21 287 VAL A N 1
ATOM 2370 C CA . VAL A 1 311 ? -27.696 -7.059 -27.656 1.00 73.93 287 VAL A CA 1
ATOM 2371 C C . VAL A 1 311 ? -28.856 -6.123 -27.973 1.00 75.86 287 VAL A C 1
ATOM 2372 O O . VAL A 1 311 ? -29.535 -6.275 -28.984 1.00 78.40 287 VAL A O 1
ATOM 2376 N N . MET A 1 312 ? -29.079 -5.145 -27.107 1.00 76.05 288 MET A N 1
ATOM 2377 C CA . MET A 1 312 ? -30.161 -4.193 -27.322 1.00 76.86 288 MET A CA 1
ATOM 2378 C C . MET A 1 312 ? -30.039 -3.456 -28.651 1.00 77.01 288 MET A C 1
ATOM 2379 O O . MET A 1 312 ? -31.033 -3.230 -29.339 1.00 79.76 288 MET A O 1
ATOM 2384 N N . VAL A 1 313 ? -28.816 -3.067 -28.996 1.00 78.23 289 VAL A N 1
ATOM 2385 C CA . VAL A 1 313 ? -28.569 -2.312 -30.219 1.00 77.49 289 VAL A CA 1
ATOM 2386 C C . VAL A 1 313 ? -28.679 -3.205 -31.445 1.00 78.17 289 VAL A C 1
ATOM 2387 O O . VAL A 1 313 ? -29.144 -2.774 -32.499 1.00 84.10 289 VAL A O 1
ATOM 2391 N N . SER A 1 314 ? -28.263 -4.456 -31.305 1.00 76.15 290 SER A N 1
ATOM 2392 C CA . SER A 1 314 ? -28.304 -5.387 -32.424 1.00 78.76 290 SER A CA 1
ATOM 2393 C C . SER A 1 314 ? -29.741 -5.656 -32.847 1.00 83.13 290 SER A C 1
ATOM 2394 O O . SER A 1 314 ? -30.036 -5.779 -34.030 1.00 86.65 290 SER A O 1
ATOM 2397 N N . ARG A 1 315 ? -30.638 -5.746 -31.871 1.00 88.12 291 ARG A N 1
ATOM 2398 C CA . ARG A 1 315 ? -32.050 -5.971 -32.167 1.00 90.49 291 ARG A CA 1
ATOM 2399 C C . ARG A 1 315 ? -32.665 -4.783 -32.877 1.00 90.19 291 ARG A C 1
ATOM 2400 O O . ARG A 1 315 ? -33.289 -4.937 -33.927 1.00 92.37 291 ARG A O 1
ATOM 2408 N N . ALA A 1 316 ? -32.488 -3.599 -32.299 1.00 86.07 292 ALA A N 1
ATOM 2409 C CA . ALA A 1 316 ? -32.964 -2.374 -32.923 1.00 89.01 292 ALA A CA 1
ATOM 2410 C C . ALA A 1 316 ? -32.480 -2.297 -34.367 1.00 90.35 292 ALA A C 1
ATOM 2411 O O . ALA A 1 316 ? -33.243 -1.954 -35.268 1.00 91.18 292 ALA A O 1
ATOM 2413 N N . VAL A 1 317 ? -31.211 -2.631 -34.582 1.00 88.87 293 VAL A N 1
ATOM 2414 C CA . VAL A 1 317 ? -30.645 -2.614 -35.925 1.00 91.54 293 VAL A CA 1
ATOM 2415 C C . VAL A 1 317 ? -31.265 -3.691 -36.795 1.00 93.16 293 VAL A C 1
ATOM 2416 O O . VAL A 1 317 ? -31.551 -3.460 -37.967 1.00 95.31 293 VAL A O 1
ATOM 2420 N N . GLN A 1 318 ? -31.465 -4.873 -36.221 1.00 93.17 294 GLN A N 1
ATOM 2421 C CA . GLN A 1 318 ? -31.989 -5.997 -36.986 1.00 98.47 294 GLN A CA 1
ATOM 2422 C C . GLN A 1 318 ? -33.442 -5.753 -37.400 1.00 100.41 294 GLN A C 1
ATOM 2423 O O . GLN A 1 318 ? -33.863 -6.160 -38.483 1.00 99.87 294 GLN A O 1
ATOM 2429 N N . LYS A 1 319 ? -34.199 -5.082 -36.534 1.00 96.96 295 LYS A N 1
ATOM 2430 C CA . LYS A 1 319 ? -35.555 -4.656 -36.862 1.00 95.71 295 LYS A CA 1
ATOM 2431 C C . LYS A 1 319 ? -35.537 -3.604 -37.962 1.00 100.57 295 LYS A C 1
ATOM 2432 O O . LYS A 1 319 ? -36.514 -3.435 -38.691 1.00 106.89 295 LYS A O 1
ATOM 2438 N N . GLY A 1 320 ? -34.422 -2.892 -38.076 1.00 99.97 296 GLY A N 1
ATOM 2439 C CA . GLY A 1 320 ? -34.345 -1.741 -38.956 1.00 96.34 296 GLY A CA 1
ATOM 2440 C C . GLY A 1 320 ? -34.458 -0.484 -38.119 1.00 94.96 296 GLY A C 1
ATOM 2441 O O . GLY A 1 320 ? -35.314 -0.398 -37.238 1.00 96.23 296 GLY A O 1
ATOM 2442 N N . LEU A 1 321 ? -33.590 0.487 -38.380 1.00 93.85 297 LEU A N 1
ATOM 2443 C CA . LEU A 1 321 ? -33.533 1.696 -37.566 1.00 93.64 297 LEU A CA 1
ATOM 2444 C C . LEU A 1 321 ? -34.295 2.853 -38.186 1.00 93.47 297 LEU A C 1
ATOM 2445 O O . LEU A 1 321 ? -34.205 3.094 -39.389 1.00 90.57 297 LEU A O 1
ATOM 2450 N N . LYS A 1 322 ? -35.032 3.575 -37.351 1.00 96.24 298 LYS A N 1
ATOM 2451 C CA . LYS A 1 322 ? -35.689 4.800 -37.783 1.00 98.28 298 LYS A CA 1
ATOM 2452 C C . LYS A 1 322 ? -34.698 5.962 -37.771 1.00 93.59 298 LYS A C 1
ATOM 2453 O O . LYS A 1 322 ? -34.725 6.829 -38.646 1.00 95.51 298 LYS A O 1
ATOM 2459 N N . SER A 1 323 ? -33.818 5.966 -36.777 1.00 90.18 299 SER A N 1
ATOM 2460 C CA . SER A 1 323 ? -32.872 7.058 -36.590 1.00 83.82 299 SER A CA 1
ATOM 2461 C C . SER A 1 323 ? -31.461 6.509 -36.483 1.00 81.02 299 SER A C 1
ATOM 2462 O O . SER A 1 323 ? -31.276 5.351 -36.099 1.00 84.48 299 SER A O 1
ATOM 2465 N N . PRO A 1 324 ? -30.458 7.337 -36.821 1.00 78.51 300 PRO A N 1
ATOM 2466 C CA . PRO A 1 324 ? -29.044 6.960 -36.682 1.00 79.75 300 PRO A CA 1
ATOM 2467 C C . PRO A 1 324 ? -28.546 7.078 -35.241 1.00 74.08 300 PRO A C 1
ATOM 2468 O O . PRO A 1 324 ? -27.551 6.447 -34.890 1.00 71.70 300 PRO A O 1
ATOM 2472 N N . TYR A 1 325 ? -29.235 7.865 -34.424 1.00 69.77 301 TYR A N 1
ATOM 2473 C CA . TYR A 1 325 ? -28.761 8.180 -33.088 1.00 70.80 301 TYR A CA 1
ATOM 2474 C C . TYR A 1 325 ? -29.060 7.106 -32.036 1.00 70.15 301 TYR A C 1
ATOM 2475 O O . TYR A 1 325 ? -30.150 6.535 -32.008 1.00 72.64 301 TYR A O 1
ATOM 2484 N N . LEU A 1 326 ? -28.084 6.838 -31.173 1.00 64.32 302 LEU A N 1
ATOM 2485 C CA . LEU A 1 326 ? -28.309 5.943 -30.037 1.00 71.60 302 LEU A CA 1
ATOM 2486 C C . LEU A 1 326 ? -29.484 6.421 -29.175 1.00 69.13 302 LEU A C 1
ATOM 2487 O O . LEU A 1 326 ? -30.289 5.614 -28.707 1.00 66.75 302 LEU A O 1
ATOM 2492 N N . ARG A 1 327 ? -29.576 7.731 -28.966 1.00 63.75 303 ARG A N 1
ATOM 2493 C CA . ARG A 1 327 ? -30.650 8.286 -28.151 1.00 68.71 303 ARG A CA 1
ATOM 2494 C C . ARG A 1 327 ? -32.036 7.850 -28.629 1.00 71.78 303 ARG A C 1
ATOM 2495 O O . ARG A 1 327 ? -32.941 7.662 -27.821 1.00 76.61 303 ARG A O 1
ATOM 2503 N N . ASP A 1 328 ? -32.198 7.667 -29.936 1.00 75.95 304 ASP A N 1
ATOM 2504 C CA . ASP A 1 328 ? -33.506 7.308 -30.496 1.00 77.43 304 ASP A CA 1
ATOM 2505 C C . ASP A 1 328 ? -33.797 5.812 -30.511 1.00 78.32 304 ASP A C 1
ATOM 2506 O O . ASP A 1 328 ? -34.788 5.373 -31.094 1.00 81.62 304 ASP A O 1
ATOM 2511 N N . ILE A 1 329 ? -32.939 5.025 -29.878 1.00 76.18 305 ILE A N 1
ATOM 2512 C CA . ILE A 1 329 ? -33.249 3.621 -29.682 1.00 77.31 305 ILE A CA 1
ATOM 2513 C C . ILE A 1 329 ? -34.332 3.622 -28.616 1.00 79.26 305 ILE A C 1
ATOM 2514 O O . ILE A 1 329 ? -34.290 4.434 -27.697 1.00 78.72 305 ILE A O 1
ATOM 2519 N N . PRO A 1 330 ? -35.308 2.732 -28.731 1.00 81.39 306 PRO A N 1
ATOM 2520 C CA . PRO A 1 330 ? -36.459 2.782 -27.830 1.00 79.09 306 PRO A CA 1
ATOM 2521 C C . PRO A 1 330 ? -36.120 2.595 -26.356 1.00 81.09 306 PRO A C 1
ATOM 2522 O O . PRO A 1 330 ? -36.618 3.357 -25.533 1.00 78.47 306 PRO A O 1
ATOM 2526 N N . HIS A 1 331 ? -35.279 1.625 -26.023 1.00 82.12 307 HIS A N 1
ATOM 2527 C CA . HIS A 1 331 ? -34.912 1.423 -24.628 1.00 78.25 307 HIS A CA 1
ATOM 2528 C C . HIS A 1 331 ? -34.146 2.620 -24.085 1.00 76.31 307 HIS A C 1
ATOM 2529 O O . HIS A 1 331 ? -34.349 3.042 -22.952 1.00 76.55 307 HIS A O 1
ATOM 2536 N N . VAL A 1 332 ? -33.259 3.161 -24.908 1.00 73.92 308 VAL A N 1
ATOM 2537 C CA . VAL A 1 332 ? -32.463 4.319 -24.524 1.00 70.98 308 VAL A CA 1
ATOM 2538 C C . VAL A 1 332 ? -33.353 5.538 -24.316 1.00 73.28 308 VAL A C 1
ATOM 2539 O O . VAL A 1 332 ? -33.287 6.206 -23.277 1.00 71.59 308 VAL A O 1
ATOM 2543 N N . GLN A 1 333 ? -34.188 5.821 -25.313 1.00 76.18 309 GLN A N 1
ATOM 2544 C CA . GLN A 1 333 ? -35.042 7.003 -25.282 1.00 75.88 309 GLN A CA 1
ATOM 2545 C C . GLN A 1 333 ? -35.883 6.995 -24.018 1.00 75.09 309 GLN A C 1
ATOM 2546 O O . GLN A 1 333 ? -36.023 8.021 -23.349 1.00 74.44 309 GLN A O 1
ATOM 2552 N N . GLN A 1 334 ? -36.415 5.825 -23.676 1.00 74.51 310 GLN A N 1
ATOM 2553 C CA . GLN A 1 334 ? -37.227 5.686 -22.471 1.00 77.06 310 GLN A CA 1
ATOM 2554 C C . GLN A 1 334 ? -36.448 5.957 -21.185 1.00 76.68 310 GLN A C 1
ATOM 2555 O O . GLN A 1 334 ? -36.987 6.529 -20.237 1.00 80.98 310 GLN A O 1
ATOM 2561 N N . THR A 1 335 ? -35.180 5.554 -21.156 1.00 76.18 311 THR A N 1
ATOM 2562 C CA . THR A 1 335 ? -34.371 5.647 -19.938 1.00 72.18 311 THR A CA 1
ATOM 2563 C C . THR A 1 335 ? -33.365 6.800 -19.992 1.00 66.66 311 THR A C 1
ATOM 2564 O O . THR A 1 335 ? -32.390 6.833 -19.254 1.00 67.80 311 THR A O 1
ATOM 2568 N N . LEU A 1 336 ? -33.636 7.766 -20.852 1.00 66.21 312 LEU A N 1
ATOM 2569 C CA . LEU A 1 336 ? -32.664 8.795 -21.162 1.00 66.51 312 LEU A CA 1
ATOM 2570 C C . LEU A 1 336 ? -32.322 9.698 -19.984 1.00 62.98 312 LEU A C 1
ATOM 2571 O O . LEU A 1 336 ? -31.175 10.098 -19.814 1.00 63.51 312 LEU A O 1
ATOM 2576 N N . ALA A 1 337 ? -33.319 10.022 -19.171 1.00 66.98 313 ALA A N 1
ATOM 2577 C CA . ALA A 1 337 ? -33.136 10.963 -18.069 1.00 66.12 313 ALA A CA 1
ATOM 2578 C C . ALA A 1 337 ? -32.102 10.473 -17.049 1.00 63.65 313 ALA A C 1
ATOM 2579 O O . ALA A 1 337 ? -31.264 11.246 -16.566 1.00 61.58 313 ALA A O 1
ATOM 2581 N N . ALA A 1 338 ? -32.194 9.191 -16.712 1.00 57.47 314 ALA A N 1
ATOM 2582 C CA . ALA A 1 338 ? -31.238 8.553 -15.822 1.00 62.03 314 ALA A CA 1
ATOM 2583 C C . ALA A 1 338 ? -29.832 8.496 -16.435 1.00 61.72 314 ALA A C 1
ATOM 2584 O O . ALA A 1 338 ? -28.842 8.462 -15.712 1.00 61.64 314 ALA A O 1
ATOM 2586 N N . ARG A 1 339 ? -29.744 8.493 -17.763 1.00 62.44 315 ARG A N 1
ATOM 2587 C CA . ARG A 1 339 ? -28.446 8.358 -18.418 1.00 60.61 315 ARG A CA 1
ATOM 2588 C C . ARG A 1 339 ? -27.687 9.662 -18.504 1.00 61.29 315 ARG A C 1
ATOM 2589 O O . ARG A 1 339 ? -26.491 9.673 -18.788 1.00 62.20 315 ARG A O 1
ATOM 2597 N N . MET A 1 340 ? -28.377 10.766 -18.255 1.00 60.39 316 MET A N 1
ATOM 2598 C CA . MET A 1 340 ? -27.784 12.066 -18.498 1.00 53.50 316 MET A CA 1
ATOM 2599 C C . MET A 1 340 ? -27.704 12.916 -17.241 1.00 60.93 316 MET A C 1
ATOM 2600 O O . MET A 1 340 ? -28.234 12.541 -16.192 1.00 60.41 316 MET A O 1
ATOM 2605 N N . ALA A 1 341 ? -27.021 14.051 -17.342 1.00 61.19 317 ALA A N 1
ATOM 2606 C CA . ALA A 1 341 ? -26.904 14.966 -16.216 1.00 64.81 317 ALA A CA 1
ATOM 2607 C C . ALA A 1 341 ? -28.292 15.426 -15.763 1.00 69.22 317 ALA A C 1
ATOM 2608 O O . ALA A 1 341 ? -29.257 15.406 -16.545 1.00 65.32 317 ALA A O 1
ATOM 2610 N N . ALA A 1 342 ? -28.391 15.826 -14.498 1.00 70.94 318 ALA A N 1
ATOM 2611 C CA . ALA A 1 342 ? -29.676 16.219 -13.906 1.00 74.18 318 ALA A CA 1
ATOM 2612 C C . ALA A 1 342 ? -30.260 17.492 -14.527 1.00 75.18 318 ALA A C 1
ATOM 2613 O O . ALA A 1 342 ? -29.524 18.425 -14.875 1.00 76.42 318 ALA A O 1
#

Foldseek 3Di:
DPVVVLVVLLVVCVFFQKDWFAQQADPVLLVVVVVLVVVLVVPDDDDDVLVCLLLQLQPLAWWDFWAKCSDDLLSVLVGCQQVQVSVCVSVVFWKFWFIKTKIKHFFPTFHFDKDFRCSVQVFWDLVFWKKKKKAKSFWADPVFHQAKKWAGCNQVQQSVVNVLSVQLLVVLLVDDVVQPDSSVCSNPPPGVNNVCDPVNVCVSCPPRIDGDTGDRSMIMMGIRSMIMTTHGGHPDGDRMIMIMMIMMGGQAIFTDVVSLVSSVSSVVVNCVVVVHDDDHDVNRRSVQVVVCVVVPDPDGGPCPRVVNVVCVVSRTHD

Radius of gyration: 18.9 Å; Cα contacts (8 Å, |Δi|>4): 585; chains: 1; bounding box: 46×51×46 Å

Solvent-accessible surface area: 15015 Å² total; per-residue (Å²): 128,84,202,127,77,21,79,107,14,49,125,53,22,111,92,31,3,3,0,32,3,81,154,10,8,95,118,67,22,0,74,66,0,33,128,36,3,68,124,19,64,160,148,41,146,80,71,85,27,30,2,11,2,15,18,0,1,37,88,68,6,46,13,64,18,13,3,44,13,24,15,109,55,74,43,1,12,89,19,0,50,129,41,0,66,30,0,24,102,2,19,63,88,62,0,0,3,6,14,7,1,3,17,0,0,72,32,107,62,139,0,7,32,26,16,3,4,9,1,14,1,4,3,0,71,25,108,14,23,1,0,1,1,0,0,0,1,17,90,4,27,161,113,23,96,0,0,12,15,0,0,7,31,159,72,8,84,0,86,95,15,1,73,16,0,27,94,0,0,93,35,0,41,150,21,74,124,102,96,32,50,0,44,111,37,0,44,116,14,127,18,98,31,30,118,38,68,103,113,68,5,65,166,69,4,122,123,29,73,65,57,50,96,0,63,53,1,1,1,0,0,5,14,2,34,0,0,6,29,7,2,69,0,104,62,79,72,34,189,40,4,37,0,0,2,0,12,0,0,15,82,73,1,63,8,20,86,124,3,9,37,27,7,51,93,0,12,113,6,14,20,134,74,64,176,51,151,40,174,81,42,191,80,5,10,31,37,30,0,37,152,12,30,159,171,49,54,219,23,68,61,1,42,64,3,83,64,0,93,142,20,28,86,31,6,24,36,133

GO terms:
  GO:0042802 identical protein binding (F, IPI)